Protein AF-0000000069429306 (afdb_homodimer)

Nearest PDB structures (foldseek):
  6o1q-assembly1_A  TM=3.588E-01  e=3.729E+00  Homo sapiens

InterPro domains:
  IPR038879 Golgi-associated PDZ and coiled-coil motif-containing protein [PTHR16528] (3-74)

Structure (mmCIF, N/CA/C/O backbone):
data_AF-0000000069429306-model_v1
#
loop_
_entity.id
_entity.type
_entity.pdbx_description
1 polymer 'Golgi-associated PDZ and coiled-coil motif-containing protein-like isoform X1'
#
loop_
_atom_site.group_PDB
_atom_site.id
_atom_site.type_symbol
_atom_site.label_atom_id
_atom_site.label_alt_id
_atom_site.label_comp_id
_atom_site.label_asym_id
_atom_site.label_entity_id
_atom_site.label_seq_id
_atom_site.pdbx_PDB_ins_code
_atom_site.Cartn_x
_atom_site.Cartn_y
_atom_site.Cartn_z
_atom_site.occupancy
_atom_site.B_iso_or_equiv
_atom_site.auth_seq_id
_atom_site.auth_comp_id
_atom_site.auth_asym_id
_atom_site.auth_atom_id
_atom_site.pdbx_PDB_model_num
ATOM 1 N N . MET A 1 1 ? -14.086 13.133 18.438 1 35.41 1 MET A N 1
ATOM 2 C CA . MET A 1 1 ? -14.828 12.367 17.438 1 35.41 1 MET A CA 1
ATOM 3 C C . MET A 1 1 ? -14.086 12.352 16.109 1 35.41 1 MET A C 1
ATOM 5 O O . MET A 1 1 ? -14.469 11.617 15.195 1 35.41 1 MET A O 1
ATOM 9 N N . ALA A 1 2 ? -13.359 13.422 15.719 1 41.34 2 ALA A N 1
ATOM 10 C CA . ALA A 1 2 ? -12.773 13.625 14.398 1 41.34 2 ALA A CA 1
ATOM 11 C C . ALA A 1 2 ? -11.648 12.633 14.141 1 41.34 2 ALA A C 1
ATOM 13 O O . ALA A 1 2 ? -11.477 12.164 13.016 1 41.34 2 ALA A O 1
ATOM 14 N N . ALA A 1 3 ? -10.836 12.227 15.188 1 44.38 3 ALA A N 1
ATOM 15 C CA . ALA A 1 3 ? -9.594 11.469 15.078 1 44.38 3 ALA A CA 1
ATOM 16 C C . ALA A 1 3 ? -9.867 10.008 14.75 1 44.38 3 ALA A C 1
ATOM 18 O O . ALA A 1 3 ? -9.07 9.352 14.078 1 44.38 3 ALA A O 1
ATOM 19 N N . ASN A 1 4 ? -11.039 9.547 15.156 1 47 4 ASN A N 1
ATOM 20 C CA . ASN A 1 4 ? -11.305 8.109 15.109 1 47 4 ASN A CA 1
ATOM 21 C C . ASN A 1 4 ? -11.609 7.645 13.695 1 47 4 ASN A C 1
ATOM 23 O O . ASN A 1 4 ? -11.297 6.508 13.328 1 47 4 ASN A O 1
ATOM 27 N N . VAL A 1 5 ? -12.406 8.383 13.031 1 50.78 5 VAL A N 1
ATOM 28 C CA . VAL A 1 5 ? -12.898 8.016 11.711 1 50.78 5 VAL A CA 1
ATOM 29 C C . VAL A 1 5 ? -11.727 7.855 10.75 1 50.78 5 VAL A C 1
ATOM 31 O O . VAL A 1 5 ? -11.742 6.98 9.875 1 50.78 5 VAL A O 1
ATOM 34 N N . SER A 1 6 ? -10.664 8.617 11.023 1 56 6 SER A N 1
ATOM 35 C CA . SER A 1 6 ? -9.594 8.781 10.047 1 56 6 SER A CA 1
ATOM 36 C C . SER A 1 6 ? -8.711 7.539 9.992 1 56 6 SER A C 1
ATOM 38 O O . SER A 1 6 ? -8.281 7.129 8.906 1 56 6 SER A O 1
ATOM 40 N N . PHE A 1 7 ? -8.82 6.777 11.148 1 65.81 7 PHE A N 1
ATOM 41 C CA . PHE A 1 7 ? -7.922 5.629 11.117 1 65.81 7 PHE A CA 1
ATOM 42 C C . PHE A 1 7 ? -8.656 4.383 10.633 1 65.81 7 PHE A C 1
ATOM 44 O O . PHE A 1 7 ? -8.023 3.422 10.188 1 65.81 7 PHE A O 1
ATOM 51 N N . ARG A 1 8 ? -10.016 4.547 10.508 1 78.38 8 ARG A N 1
ATOM 52 C CA . ARG A 1 8 ? -10.773 3.377 10.07 1 78.38 8 ARG A CA 1
ATOM 53 C C . ARG A 1 8 ? -10.43 3.012 8.633 1 78.38 8 ARG A C 1
ATOM 55 O O . ARG A 1 8 ? -10.312 1.832 8.297 1 78.38 8 ARG A O 1
ATOM 62 N N . TRP A 1 9 ? -10.281 4.062 7.863 1 82 9 TRP A N 1
ATOM 63 C CA . TRP A 1 9 ? -9.984 3.787 6.461 1 82 9 TRP A CA 1
ATOM 64 C C . TRP A 1 9 ? -8.641 3.084 6.32 1 82 9 TRP A C 1
ATOM 66 O O . TRP A 1 9 ? -8.469 2.236 5.441 1 82 9 TRP A O 1
ATOM 76 N N . LEU A 1 10 ? -7.676 3.336 7.145 1 83.06 10 LEU A N 1
ATOM 77 C CA . LEU A 1 10 ? -6.367 2.689 7.102 1 83.06 10 LEU A CA 1
ATOM 78 C C . LEU A 1 10 ? -6.48 1.213 7.469 1 83.06 10 LEU A C 1
ATOM 80 O O . LEU A 1 10 ? -5.828 0.366 6.855 1 83.06 10 LEU A O 1
ATOM 84 N N . GLU A 1 11 ? -7.32 0.959 8.391 1 83.06 11 GLU A N 1
ATOM 85 C CA . GLU A 1 11 ? -7.551 -0.417 8.82 1 83.06 11 GLU A CA 1
ATOM 86 C C . GLU A 1 11 ? -8.219 -1.235 7.719 1 83.06 11 GLU A C 1
ATOM 88 O O . GLU A 1 11 ? -7.895 -2.408 7.527 1 83.06 11 GLU A O 1
ATOM 93 N N . ILE A 1 12 ? -9.141 -0.615 7.043 1 87.94 12 ILE A N 1
ATOM 94 C CA . ILE A 1 12 ? -9.852 -1.292 5.961 1 87.94 12 ILE A CA 1
ATOM 95 C C . ILE A 1 12 ? -8.867 -1.663 4.852 1 87.94 12 ILE A C 1
ATOM 97 O O . ILE A 1 12 ? -8.867 -2.797 4.367 1 87.94 12 ILE A O 1
ATOM 101 N N . LEU A 1 13 ? -8.047 -0.755 4.504 1 88.12 13 LEU A N 1
ATOM 102 C CA . LEU A 1 13 ? -7.082 -1.008 3.439 1 88.12 13 LEU A CA 1
ATOM 103 C C . LEU A 1 13 ? -6.082 -2.084 3.852 1 88.12 13 LEU A C 1
ATOM 105 O O . LEU A 1 13 ? -5.711 -2.936 3.041 1 88.12 13 LEU A O 1
ATOM 109 N N . GLU A 1 14 ? -5.695 -2.023 5.094 1 86.94 14 GLU A N 1
ATOM 110 C CA . GLU A 1 14 ? -4.777 -3.037 5.609 1 86.94 14 GLU A CA 1
ATOM 111 C C . GLU A 1 14 ? -5.406 -4.426 5.555 1 86.94 14 GLU A C 1
ATOM 113 O 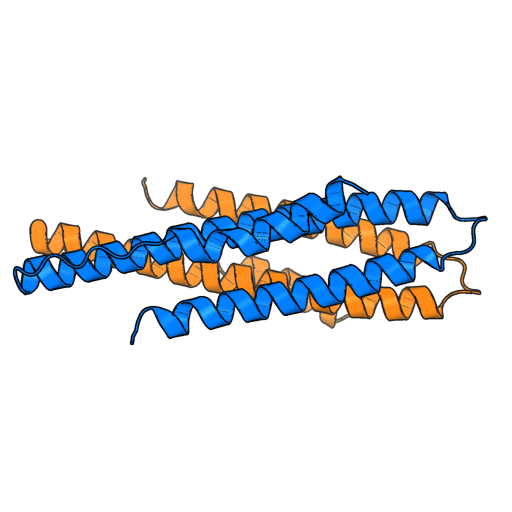O . GLU A 1 14 ? -4.766 -5.387 5.117 1 86.94 14 GLU A O 1
ATOM 118 N N . ASN A 1 15 ? -6.621 -4.516 5.965 1 90.5 15 ASN A N 1
ATOM 119 C CA . ASN A 1 15 ? -7.316 -5.797 5.977 1 90.5 15 ASN A CA 1
ATOM 120 C C . ASN A 1 15 ? -7.523 -6.336 4.566 1 90.5 15 ASN A C 1
ATOM 122 O O . ASN A 1 15 ? -7.383 -7.539 4.328 1 90.5 15 ASN A O 1
ATOM 126 N N . ASP A 1 16 ? -7.91 -5.414 3.686 1 89.81 16 ASP A N 1
ATOM 127 C CA . ASP A 1 16 ? -8.094 -5.816 2.295 1 89.81 16 ASP A CA 1
ATOM 128 C C . ASP A 1 16 ? -6.797 -6.371 1.706 1 89.81 16 ASP A C 1
ATOM 130 O O . ASP A 1 16 ? -6.809 -7.406 1.039 1 89.81 16 ASP A O 1
ATOM 134 N N . PHE A 1 17 ? -5.738 -5.75 1.967 1 92.75 17 PHE A N 1
ATOM 135 C CA . PHE A 1 17 ? -4.441 -6.191 1.464 1 92.75 17 PHE A CA 1
ATOM 136 C C . PHE A 1 17 ? -4.051 -7.535 2.068 1 92.75 17 PHE A C 1
ATOM 138 O O . PHE A 1 17 ? -3.65 -8.453 1.35 1 92.75 17 PHE A O 1
ATOM 145 N N . ASP A 1 18 ? -4.203 -7.637 3.381 1 90.5 18 ASP A N 1
ATOM 146 C CA . ASP A 1 18 ? -3.807 -8.852 4.086 1 90.5 18 ASP A CA 1
ATOM 147 C C . ASP A 1 18 ? -4.594 -10.062 3.584 1 90.5 18 ASP A C 1
ATOM 149 O O . ASP A 1 18 ? -4.035 -11.148 3.422 1 90.5 18 ASP A O 1
ATOM 153 N N . LYS A 1 19 ? -5.832 -9.867 3.365 1 92.94 19 LYS A N 1
ATOM 154 C CA . LYS A 1 19 ? -6.668 -10.961 2.881 1 92.94 19 LYS A CA 1
ATOM 155 C C . LYS A 1 19 ? -6.203 -11.445 1.511 1 92.94 19 LYS A C 1
ATOM 157 O O . LYS A 1 19 ? -6.051 -12.648 1.29 1 92.94 19 LYS A O 1
ATOM 162 N N . ALA A 1 20 ? -6.043 -10.508 0.639 1 93.69 20 ALA A N 1
ATOM 163 C CA . ALA A 1 20 ? -5.586 -10.867 -0.703 1 93.69 20 ALA A CA 1
ATOM 164 C C . ALA A 1 20 ? -4.203 -11.516 -0.661 1 93.69 20 ALA A C 1
ATOM 166 O O . ALA A 1 20 ? -3.928 -12.453 -1.412 1 93.69 20 ALA A O 1
ATOM 167 N N . PHE A 1 21 ? -3.389 -11.031 0.202 1 93.12 21 PHE A N 1
ATOM 168 C CA . PHE A 1 21 ? -2.035 -11.555 0.355 1 93.12 21 PHE A CA 1
ATOM 169 C C . PHE A 1 21 ? -2.061 -13 0.836 1 93.12 21 PHE A C 1
ATOM 171 O O . PHE A 1 21 ? -1.368 -13.859 0.281 1 93.12 21 PHE A O 1
ATOM 178 N N . VAL A 1 22 ? -2.811 -13.219 1.841 1 93.81 22 VAL A N 1
ATOM 179 C CA . VAL A 1 22 ? -2.912 -14.57 2.398 1 93.81 22 VAL A CA 1
ATOM 180 C C . VAL A 1 22 ? -3.492 -15.516 1.354 1 93.81 22 VAL A C 1
ATOM 182 O O . VAL A 1 22 ? -2.998 -16.641 1.18 1 93.81 22 VAL A O 1
ATOM 185 N N . ASP A 1 23 ? -4.52 -15.109 0.63 1 94.25 23 ASP A N 1
ATOM 186 C CA . ASP A 1 23 ? -5.129 -15.938 -0.409 1 94.25 23 ASP A CA 1
ATOM 187 C C . ASP A 1 23 ? -4.121 -16.266 -1.504 1 94.25 23 ASP A C 1
ATOM 189 O O . ASP A 1 23 ? -4.086 -17.406 -1.994 1 94.25 23 ASP A O 1
ATOM 193 N N . LEU A 1 24 ? -3.342 -15.32 -1.831 1 95.19 24 LEU A N 1
ATOM 194 C CA . LEU A 1 24 ? -2.342 -15.531 -2.871 1 95.19 24 LEU A CA 1
ATOM 195 C C . LEU A 1 24 ? -1.264 -16.5 -2.398 1 95.19 24 LEU A C 1
ATOM 197 O O . LEU A 1 24 ? -0.817 -17.359 -3.16 1 95.19 24 LEU A O 1
ATOM 201 N N . ASP A 1 25 ? -0.85 -16.312 -1.159 1 93.81 25 ASP A N 1
ATOM 202 C CA . ASP A 1 25 ? 0.149 -17.234 -0.604 1 93.81 25 ASP A CA 1
ATOM 203 C C . ASP A 1 25 ? -0.351 -18.672 -0.622 1 93.81 25 ASP A C 1
ATOM 205 O O . ASP A 1 25 ? 0.402 -19.594 -0.951 1 93.81 25 ASP A O 1
ATOM 209 N N . LEU A 1 26 ? -1.591 -18.922 -0.257 1 94.75 26 LEU A N 1
ATOM 210 C CA . LEU A 1 26 ? -2.203 -20.25 -0.287 1 94.75 26 LEU A CA 1
ATOM 211 C C . LEU A 1 26 ? -2.24 -20.797 -1.709 1 94.75 26 LEU A C 1
ATOM 213 O O . LEU A 1 26 ? -1.966 -21.984 -1.93 1 94.75 26 LEU A O 1
ATOM 217 N N . LEU A 1 27 ? -2.527 -19.875 -2.59 1 95.12 27 LEU A N 1
ATOM 218 C CA . LEU A 1 27 ? -2.596 -20.25 -3.998 1 95.12 27 LEU A CA 1
ATOM 219 C C . LEU A 1 27 ? -1.23 -20.703 -4.504 1 95.12 27 LEU A C 1
ATOM 221 O O . LEU A 1 27 ? -1.131 -21.719 -5.215 1 95.12 27 LEU A O 1
ATOM 225 N N . LEU A 1 28 ? -0.166 -20 -4.199 1 95.44 28 LEU A N 1
ATOM 226 C CA . LEU A 1 28 ? 1.185 -20.359 -4.617 1 95.44 28 LEU A CA 1
ATOM 227 C C . LEU A 1 28 ? 1.569 -21.734 -4.07 1 95.44 28 LEU A C 1
ATOM 229 O O . LEU A 1 28 ? 2.336 -22.469 -4.703 1 95.44 28 LEU A O 1
ATOM 233 N N . GLY A 1 29 ? 1.032 -22.094 -2.955 1 94.44 29 GLY A N 1
ATOM 234 C CA . GLY A 1 29 ? 1.296 -23.406 -2.359 1 94.44 29 GLY A CA 1
ATOM 235 C C . GLY A 1 29 ? 0.655 -24.547 -3.121 1 94.44 29 GLY A C 1
ATOM 236 O O . GLY A 1 29 ? 0.989 -25.719 -2.896 1 94.44 29 GLY A O 1
ATOM 237 N N . GLU A 1 30 ? -0.23 -24.203 -3.971 1 95.44 30 GLU A N 1
ATOM 238 C CA . GLU A 1 30 ? -0.96 -25.203 -4.734 1 95.44 30 GLU A CA 1
ATOM 239 C C . GLU A 1 30 ? -0.268 -25.5 -6.062 1 95.44 30 GLU A C 1
ATOM 241 O O . GLU A 1 30 ? -0.666 -26.422 -6.785 1 95.44 30 GLU A O 1
ATOM 246 N N . ILE A 1 31 ? 0.734 -24.75 -6.379 1 94.81 31 ILE A N 1
ATOM 247 C CA . ILE A 1 31 ? 1.465 -24.984 -7.621 1 94.81 31 ILE A CA 1
ATOM 248 C C . ILE A 1 31 ? 2.168 -26.328 -7.566 1 94.81 31 ILE A C 1
ATOM 250 O O . ILE A 1 31 ? 2.709 -26.719 -6.531 1 94.81 31 ILE A O 1
ATOM 254 N N . ASP A 1 32 ? 2.188 -27.031 -8.688 1 95.38 32 ASP A N 1
ATOM 255 C CA . ASP A 1 32 ? 2.793 -28.359 -8.797 1 95.38 32 ASP A CA 1
ATOM 256 C C . ASP A 1 32 ? 4.23 -28.344 -8.281 1 95.38 32 ASP A C 1
ATOM 258 O O . ASP A 1 32 ? 5.02 -27.469 -8.641 1 95.38 32 ASP A O 1
ATOM 262 N N . PRO A 1 33 ? 4.582 -29.312 -7.418 1 94.75 33 PRO A N 1
ATOM 263 C CA . PRO A 1 33 ? 5.941 -29.391 -6.883 1 94.75 33 PRO A CA 1
ATOM 264 C C . PRO A 1 33 ? 7.004 -29.422 -7.977 1 94.75 33 PRO A C 1
ATOM 266 O O . PRO A 1 33 ? 8.156 -29.047 -7.738 1 94.75 33 PRO A O 1
ATOM 269 N N . GLU A 1 34 ? 6.703 -29.891 -9.203 1 94.56 34 GLU A N 1
ATOM 270 C CA . GLU A 1 34 ? 7.645 -29.859 -10.312 1 94.56 34 GLU A CA 1
ATOM 271 C C . GLU A 1 34 ? 8.023 -28.422 -10.68 1 94.56 34 GLU A C 1
ATOM 273 O O . GLU A 1 34 ? 9.023 -28.203 -11.359 1 94.56 34 GLU A O 1
ATOM 278 N N . GLN A 1 35 ? 7.191 -27.469 -10.312 1 95.38 35 GLN A N 1
ATOM 279 C CA . GLN A 1 35 ? 7.434 -26.047 -10.531 1 95.38 35 GLN A CA 1
ATOM 280 C C . GLN A 1 35 ? 7.676 -25.328 -9.219 1 95.38 35 GLN A C 1
ATOM 282 O O . GLN A 1 35 ? 7.203 -24.203 -9.023 1 95.38 35 GLN A O 1
ATOM 287 N N . TYR A 1 36 ? 8.328 -26 -8.281 1 93.62 36 TYR A N 1
ATOM 288 C CA . TYR A 1 36 ? 8.539 -25.469 -6.941 1 93.62 36 TYR A CA 1
ATOM 289 C C . TYR A 1 36 ? 9.32 -24.156 -6.992 1 93.62 36 TYR A C 1
ATOM 291 O O . TYR A 1 36 ? 9.133 -23.281 -6.152 1 93.62 36 TYR A O 1
ATOM 299 N N . GLU A 1 37 ? 10.164 -23.969 -7.945 1 94.62 37 GLU A N 1
ATOM 300 C CA . GLU A 1 37 ? 10.938 -22.734 -8.094 1 94.62 37 GLU A CA 1
ATOM 301 C C . GLU A 1 37 ? 10.023 -21.531 -8.273 1 94.62 37 GLU A C 1
ATOM 303 O O . GLU A 1 37 ? 10.336 -20.438 -7.801 1 94.62 37 GLU A O 1
ATOM 308 N N . LEU A 1 38 ? 8.922 -21.734 -8.922 1 94.75 38 LEU A N 1
ATOM 309 C CA . LEU A 1 38 ? 7.953 -20.656 -9.117 1 94.75 38 LEU A CA 1
ATOM 310 C C . LEU A 1 38 ? 7.328 -20.234 -7.789 1 94.75 38 LEU A C 1
ATOM 312 O O . LEU A 1 38 ? 7.098 -19.047 -7.555 1 94.75 38 LEU A O 1
ATOM 316 N N . THR A 1 39 ? 7.039 -21.25 -6.902 1 94.88 39 THR A N 1
ATOM 317 C CA . THR A 1 39 ? 6.48 -20.953 -5.586 1 94.88 39 THR A CA 1
ATOM 318 C C . THR A 1 39 ? 7.457 -20.125 -4.754 1 94.88 39 THR A C 1
ATOM 320 O O . THR A 1 39 ? 7.07 -19.125 -4.148 1 94.88 39 THR A O 1
ATOM 323 N N . CYS A 1 40 ? 8.703 -20.516 -4.855 1 94.62 40 CYS A N 1
ATOM 324 C CA . CYS A 1 40 ? 9.711 -19.828 -4.07 1 94.62 40 CYS A CA 1
ATOM 325 C C . CYS A 1 40 ? 9.922 -18.406 -4.574 1 94.62 40 CYS A C 1
ATOM 327 O O . CYS A 1 40 ? 9.953 -17.453 -3.785 1 94.62 40 CYS A O 1
ATOM 329 N N . ASP A 1 41 ? 10.016 -18.25 -5.832 1 95.19 41 ASP A N 1
ATOM 330 C CA . ASP A 1 41 ? 10.188 -16.938 -6.434 1 95.19 41 ASP A CA 1
ATOM 331 C C . ASP A 1 41 ? 8.969 -16.047 -6.168 1 95.19 41 ASP A C 1
ATOM 333 O O . ASP A 1 41 ? 9.109 -14.852 -5.93 1 95.19 41 ASP A O 1
ATOM 337 N N . GLY A 1 42 ? 7.805 -16.688 -6.25 1 94.81 42 GLY A N 1
ATOM 338 C CA . GLY A 1 42 ? 6.582 -15.945 -5.969 1 94.81 42 GLY A CA 1
ATOM 339 C C . GLY A 1 42 ? 6.523 -15.406 -4.551 1 94.81 42 GLY A C 1
ATOM 340 O O . GLY A 1 42 ? 6.172 -14.242 -4.34 1 94.81 42 GLY A O 1
ATOM 341 N N . ARG A 1 43 ? 6.891 -16.156 -3.629 1 91.06 43 ARG A N 1
ATOM 342 C CA . ARG A 1 43 ? 6.883 -15.75 -2.23 1 91.06 43 ARG A CA 1
ATOM 343 C C . ARG A 1 43 ? 7.895 -14.633 -1.983 1 91.06 43 ARG A C 1
ATOM 345 O O . ARG A 1 43 ? 7.656 -13.742 -1.161 1 91.06 43 ARG A O 1
ATOM 352 N N . GLN A 1 44 ? 8.961 -14.664 -2.711 1 92.5 44 GLN A N 1
ATOM 353 C CA . GLN A 1 44 ? 9.945 -13.594 -2.607 1 92.5 44 GLN A CA 1
ATOM 354 C C . GLN A 1 44 ? 9.375 -12.273 -3.117 1 92.5 44 GLN A C 1
ATOM 356 O O . GLN A 1 44 ? 9.562 -11.227 -2.492 1 92.5 44 GLN A O 1
ATOM 361 N N . LYS A 1 45 ? 8.688 -12.297 -4.203 1 92.81 45 LYS A N 1
ATOM 362 C CA . LYS A 1 45 ? 8.047 -11.102 -4.742 1 92.81 45 LYS A CA 1
ATOM 363 C C . LYS A 1 45 ? 6.938 -10.609 -3.812 1 92.81 45 LYS A C 1
ATOM 365 O O . LYS A 1 45 ? 6.77 -9.398 -3.625 1 92.81 45 LYS A O 1
ATOM 370 N N . MET A 1 46 ? 6.273 -11.562 -3.234 1 91.81 46 MET A N 1
ATOM 371 C CA . MET A 1 46 ? 5.219 -11.203 -2.289 1 91.81 46 MET A CA 1
ATOM 372 C C . MET A 1 46 ? 5.793 -10.492 -1.07 1 91.81 46 MET A C 1
ATOM 374 O O . MET A 1 46 ? 5.184 -9.555 -0.548 1 91.81 46 MET A O 1
ATOM 378 N N . THR A 1 47 ? 6.93 -10.914 -0.615 1 91.56 47 THR A N 1
ATOM 379 C CA . THR A 1 47 ? 7.602 -10.258 0.502 1 91.56 47 THR A CA 1
ATOM 380 C C . THR A 1 47 ? 7.934 -8.805 0.158 1 91.56 47 THR A C 1
ATOM 382 O O . THR A 1 47 ? 7.781 -7.914 0.994 1 91.56 47 THR A O 1
ATOM 385 N N . ALA A 1 48 ? 8.305 -8.648 -1.079 1 90.62 48 ALA A N 1
ATOM 386 C CA . ALA A 1 48 ? 8.609 -7.293 -1.53 1 90.62 48 ALA A CA 1
ATOM 387 C C . ALA A 1 48 ? 7.352 -6.438 -1.593 1 90.62 48 ALA A C 1
ATOM 389 O O . ALA A 1 48 ? 7.367 -5.266 -1.213 1 90.62 48 ALA A O 1
ATOM 390 N N . LEU A 1 49 ? 6.254 -6.969 -2.053 1 92 49 LEU A N 1
ATOM 391 C CA . LEU A 1 49 ? 4.969 -6.273 -2.076 1 92 49 LEU A CA 1
ATOM 392 C C . LEU A 1 49 ? 4.539 -5.879 -0.667 1 92 49 LEU A C 1
ATOM 394 O O . LEU A 1 49 ? 4.176 -4.727 -0.424 1 92 49 LEU A O 1
ATOM 398 N N . SER A 1 50 ? 4.641 -6.832 0.183 1 91.31 50 SER A N 1
ATOM 399 C CA . SER A 1 50 ? 4.23 -6.609 1.566 1 91.31 50 SER A CA 1
ATOM 400 C C . SER A 1 50 ? 5.098 -5.551 2.236 1 91.31 50 SER A C 1
ATOM 402 O O . SER A 1 50 ? 4.598 -4.711 2.986 1 91.31 50 SER A O 1
ATOM 404 N N . ALA A 1 51 ? 6.332 -5.551 1.934 1 89.12 51 ALA A N 1
ATOM 405 C CA . ALA A 1 51 ? 7.254 -4.582 2.521 1 89.12 51 ALA A CA 1
ATOM 406 C C . ALA A 1 51 ? 6.934 -3.164 2.057 1 89.12 51 ALA A C 1
ATOM 408 O O . ALA A 1 51 ? 6.898 -2.232 2.865 1 89.12 51 ALA A O 1
ATOM 409 N N . ALA A 1 52 ? 6.672 -3.066 0.817 1 90.62 52 ALA A N 1
ATOM 410 C CA . ALA A 1 52 ? 6.332 -1.755 0.27 1 90.62 52 ALA A CA 1
ATOM 411 C C . ALA A 1 52 ? 5.004 -1.255 0.826 1 90.62 52 ALA A C 1
ATOM 413 O O . ALA A 1 52 ? 4.871 -0.078 1.17 1 90.62 52 ALA A O 1
ATOM 414 N N . PHE A 1 53 ? 4.047 -2.098 0.962 1 92.19 53 PHE A N 1
ATOM 415 C CA . PHE A 1 53 ? 2.748 -1.723 1.512 1 92.19 53 PHE A CA 1
ATOM 416 C C . PHE A 1 53 ? 2.875 -1.323 2.977 1 92.19 53 PHE A C 1
ATOM 418 O O . PHE A 1 53 ? 2.322 -0.306 3.398 1 92.19 53 PHE A O 1
ATOM 425 N N . ALA A 1 54 ? 3.605 -2.088 3.727 1 90 54 ALA A N 1
ATOM 426 C CA . ALA A 1 54 ? 3.795 -1.813 5.148 1 90 54 ALA A CA 1
ATOM 427 C C . ALA A 1 54 ? 4.496 -0.475 5.359 1 90 54 ALA A C 1
ATOM 429 O O . ALA A 1 54 ? 4.125 0.294 6.25 1 90 54 ALA A O 1
ATOM 430 N N . GLN A 1 55 ? 5.48 -0.271 4.559 1 86.81 55 GLN A N 1
ATOM 431 C CA . GLN A 1 55 ? 6.199 0.992 4.664 1 86.81 55 GLN A CA 1
ATOM 432 C C . GLN A 1 55 ? 5.293 2.174 4.332 1 86.81 55 GLN A C 1
ATOM 434 O O . GLN A 1 55 ? 5.32 3.195 5.02 1 86.81 55 GLN A O 1
ATOM 439 N N . LEU A 1 56 ? 4.48 2.043 3.309 1 89.44 56 LEU A N 1
ATOM 440 C CA . LEU A 1 56 ? 3.529 3.09 2.947 1 89.44 56 LEU A CA 1
ATOM 441 C C . LEU A 1 56 ? 2.5 3.295 4.055 1 89.44 56 LEU A C 1
ATOM 443 O O . LEU A 1 56 ? 2.156 4.434 4.383 1 89.44 56 LEU A O 1
ATOM 447 N N . TRP A 1 57 ? 2.039 2.186 4.57 1 87.38 57 TRP A N 1
ATOM 448 C CA . TRP A 1 57 ? 1.077 2.229 5.668 1 87.38 57 TRP A CA 1
ATOM 449 C C . TRP A 1 57 ? 1.644 2.994 6.859 1 87.38 57 TRP A C 1
ATOM 451 O O . TRP A 1 57 ? 0.989 3.891 7.395 1 87.38 57 TRP A O 1
ATOM 461 N N . HIS A 1 58 ? 2.859 2.723 7.25 1 83.75 58 HIS A N 1
ATOM 462 C CA . HIS A 1 58 ? 3.49 3.379 8.391 1 83.75 58 HIS A CA 1
ATOM 463 C C . HIS A 1 58 ? 3.707 4.863 8.117 1 83.75 58 HIS A C 1
ATOM 465 O O . HIS A 1 58 ? 3.508 5.695 9.008 1 83.75 58 HIS A O 1
ATOM 471 N N . LYS A 1 59 ? 4.125 5.137 6.949 1 83.5 59 LYS A N 1
ATOM 472 C CA . LYS A 1 59 ? 4.324 6.535 6.582 1 83.5 59 LYS A CA 1
ATOM 473 C C . LYS A 1 59 ? 3.004 7.297 6.59 1 83.5 59 LYS A C 1
ATOM 475 O O . LYS A 1 59 ? 2.93 8.414 7.102 1 83.5 59 LYS A O 1
ATOM 480 N N . ALA A 1 60 ? 1.978 6.719 6.008 1 84.94 60 ALA A N 1
ATOM 481 C CA . ALA A 1 60 ? 0.657 7.344 6 1 84.94 60 ALA A CA 1
ATOM 482 C C . ALA A 1 60 ? 0.164 7.598 7.422 1 84.94 60 ALA A C 1
ATOM 484 O O . ALA A 1 60 ? -0.369 8.672 7.719 1 84.94 60 ALA A O 1
ATOM 485 N N . GLN A 1 61 ? 0.392 6.602 8.188 1 81.06 61 GLN A N 1
ATOM 486 C CA . GLN A 1 61 ? 0 6.723 9.594 1 81.06 61 GLN A CA 1
ATOM 487 C C . GLN A 1 61 ? 0.745 7.867 10.273 1 81.06 61 GLN A C 1
ATOM 489 O O . GLN A 1 61 ? 0.146 8.656 11.008 1 81.06 61 GLN A O 1
ATOM 494 N N . THR A 1 62 ? 2.033 7.984 10.133 1 83.62 62 THR A N 1
ATOM 495 C CA . THR A 1 62 ? 2.875 9.023 10.727 1 83.62 62 THR A CA 1
ATOM 496 C C . THR A 1 62 ? 2.441 10.406 10.25 1 83.62 62 THR A C 1
ATOM 498 O O . THR A 1 62 ? 2.314 11.328 11.047 1 83.62 62 THR A O 1
ATOM 501 N N . ILE A 1 63 ? 2.166 10.508 8.953 1 82.88 63 ILE A N 1
ATOM 502 C CA . ILE A 1 63 ? 1.761 11.789 8.367 1 82.88 63 ILE A CA 1
ATOM 503 C C . ILE A 1 63 ? 0.39 12.188 8.906 1 82.88 63 ILE A C 1
ATOM 505 O O . ILE A 1 63 ? 0.155 13.359 9.211 1 82.88 63 ILE A O 1
ATOM 509 N N . PHE A 1 64 ? -0.463 11.273 9.008 1 81.31 64 PHE A N 1
ATOM 510 C CA . PHE A 1 64 ? -1.792 11.539 9.547 1 81.31 64 PHE A CA 1
ATOM 511 C C . PHE A 1 64 ? -1.703 12.039 10.984 1 81.31 64 PHE A C 1
ATOM 513 O O . PHE A 1 64 ? -2.354 13.023 11.344 1 81.31 64 PHE A O 1
ATOM 520 N N . GLN A 1 65 ? -0.922 11.375 11.766 1 80.25 65 GLN A N 1
ATOM 521 C CA . GLN A 1 65 ? -0.745 11.789 13.156 1 80.25 65 GLN A CA 1
ATOM 522 C C . GLN A 1 65 ? -0.159 13.195 13.242 1 80.25 65 GLN A C 1
ATOM 524 O O . GLN A 1 65 ? -0.544 13.984 14.109 1 80.25 65 GLN A O 1
ATOM 529 N N . TYR A 1 66 ? 0.758 13.453 12.438 1 82.31 66 TYR A N 1
ATOM 530 C CA . TYR A 1 66 ? 1.338 14.797 12.375 1 82.31 66 TYR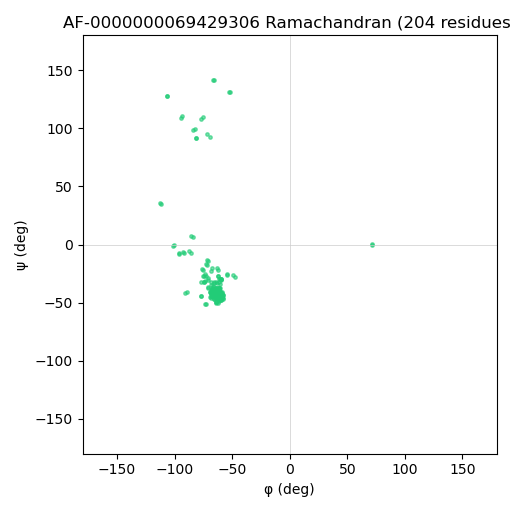 A CA 1
ATOM 531 C C . TYR A 1 66 ? 0.281 15.828 12.016 1 82.31 66 TYR A C 1
ATOM 533 O O . TYR A 1 66 ? 0.254 16.922 12.586 1 82.31 66 TYR A O 1
ATOM 541 N N . ASN A 1 67 ? -0.562 15.5 11.094 1 79 67 ASN A N 1
ATOM 542 C CA . ASN A 1 67 ? -1.66 16.391 10.703 1 79 67 ASN A CA 1
ATOM 543 C C . ASN A 1 67 ? -2.57 16.703 11.891 1 79 67 ASN A C 1
ATOM 545 O O . ASN A 1 67 ? -3 17.844 12.062 1 79 67 ASN A O 1
ATOM 549 N N . VAL A 1 68 ? -2.883 15.719 12.602 1 77.12 68 VAL A N 1
ATOM 550 C CA . VAL A 1 68 ? -3.73 15.891 13.781 1 77.12 68 VAL A CA 1
ATOM 551 C C . VAL A 1 68 ? -3.062 16.844 14.766 1 77.12 68 VAL A C 1
ATOM 553 O O . VAL A 1 68 ? -3.715 17.734 15.312 1 77.12 68 VAL A O 1
ATOM 556 N N . LYS A 1 69 ? -1.824 16.672 14.953 1 78.44 69 LYS A N 1
ATOM 557 C CA . LYS A 1 69 ? -1.072 17.562 15.836 1 78.44 69 LYS A CA 1
ATOM 558 C C . LYS A 1 69 ? -1.087 19 15.328 1 78.44 69 LYS A C 1
ATOM 560 O O . LYS A 1 69 ? -1.244 19.938 16.109 1 78.44 69 LYS A O 1
ATOM 565 N N . LEU A 1 70 ? -0.943 19.156 14.047 1 77.12 70 LEU A N 1
ATOM 566 C CA . LEU A 1 70 ? -0.963 20.484 13.453 1 77.12 70 LEU A CA 1
ATOM 567 C C . LEU A 1 70 ? -2.334 21.141 13.617 1 77.12 70 LEU A C 1
ATOM 569 O O . LEU A 1 70 ? -2.43 22.312 13.945 1 77.12 70 LEU A O 1
ATOM 573 N N . GLU A 1 71 ? -3.264 20.391 13.375 1 75.69 71 GLU A N 1
ATOM 574 C CA . GLU A 1 71 ? -4.625 20.906 13.5 1 75.69 71 GLU A CA 1
ATOM 575 C C . GLU A 1 71 ? -4.922 21.344 14.938 1 75.69 71 GLU A C 1
ATOM 577 O O . GLU A 1 71 ? -5.562 22.359 15.164 1 75.69 71 GLU A O 1
ATOM 582 N N . VAL A 1 72 ? -4.496 20.562 15.852 1 76.31 72 VAL A N 1
ATOM 583 C CA . VAL A 1 72 ? -4.684 20.906 17.25 1 76.31 72 VAL A CA 1
ATOM 584 C C . VAL A 1 72 ? -3.904 22.172 17.594 1 76.31 72 VAL A C 1
ATOM 586 O O . VAL A 1 72 ? -4.402 23.031 18.312 1 76.31 72 VAL A O 1
ATOM 589 N N . SER A 1 73 ? -2.752 22.312 17.047 1 74.44 73 SER A N 1
ATOM 590 C CA . SER A 1 73 ? -1.92 23.484 17.281 1 74.44 73 SER A CA 1
ATOM 591 C C . SER A 1 73 ? -2.555 24.75 16.719 1 74.44 73 SER A C 1
ATOM 593 O O . SER A 1 73 ? -2.453 25.828 17.297 1 74.44 73 SER A O 1
ATOM 595 N N . ILE A 1 74 ? -3.086 24.594 15.609 1 72.69 74 ILE A N 1
ATOM 596 C CA . ILE A 1 74 ? -3.742 25.734 14.977 1 72.69 74 ILE A CA 1
ATOM 597 C C . ILE A 1 74 ? -4.977 26.125 15.773 1 72.69 74 ILE A C 1
ATOM 599 O O . ILE A 1 74 ? -5.234 27.312 15.977 1 72.69 74 ILE A O 1
ATOM 603 N N . GLN A 1 75 ? -5.684 25.172 16.172 1 69.25 75 GLN A N 1
ATOM 604 C CA . GLN A 1 75 ? -6.887 25.453 16.938 1 69.25 75 GLN A CA 1
ATOM 605 C C . GLN A 1 75 ? -6.547 26.125 18.266 1 69.25 75 GLN A C 1
ATOM 607 O O . GLN A 1 75 ? -7.246 27.047 18.703 1 69.25 75 GLN A O 1
ATOM 612 N N . PHE A 1 76 ? -5.477 25.672 18.875 1 64.19 76 PHE A N 1
ATOM 613 C CA . PHE A 1 76 ? -5.062 26.234 20.156 1 64.19 76 PHE A CA 1
ATOM 614 C C . PHE A 1 76 ? -4.473 27.625 19.969 1 64.19 76 PHE A C 1
ATOM 616 O O . PHE A 1 76 ? -4.68 28.516 20.797 1 64.19 76 PHE A O 1
ATOM 623 N N . SER A 1 77 ? -3.586 27.641 19.078 1 60.84 77 SER A N 1
ATOM 624 C CA . SER A 1 77 ? -3.068 28.969 18.812 1 60.84 77 SER A CA 1
ATOM 625 C C . SER A 1 77 ? -4.199 29.969 18.609 1 60.84 77 SER A C 1
ATOM 627 O O . SER A 1 77 ? -4.098 31.141 19.016 1 60.84 77 SER A O 1
ATOM 629 N N . CYS A 1 78 ? -5.141 29.203 18.203 1 56.19 78 CYS A N 1
ATOM 630 C CA . CYS A 1 78 ? -6.289 30.078 18.016 1 56.19 78 CYS A CA 1
ATOM 631 C C . CYS A 1 78 ? -7.133 30.156 19.281 1 56.19 78 CYS A C 1
ATOM 633 O O . CYS A 1 78 ? -7.645 31.219 19.625 1 56.19 78 CYS A O 1
ATOM 635 N N . SER A 1 79 ? -7.297 28.875 19.938 1 56.47 79 SER A N 1
ATOM 636 C CA . SER A 1 79 ? -8.211 28.844 21.062 1 56.47 79 SER A CA 1
ATOM 637 C C . SER A 1 79 ? -7.449 28.859 22.391 1 56.47 79 SER A C 1
ATOM 639 O O . SER A 1 79 ? -8.023 29.141 23.438 1 56.47 79 SER A O 1
ATOM 641 N N . GLY A 1 80 ? -6.094 28.875 22.625 1 57.03 80 GLY A N 1
ATOM 642 C CA . GLY A 1 80 ? -5.301 28.797 23.844 1 57.03 80 GLY A CA 1
ATOM 643 C C . GLY A 1 80 ? -5.312 27.422 24.469 1 57.03 80 GLY A C 1
ATOM 644 O O . GLY A 1 80 ? -4.906 27.25 25.625 1 57.03 80 GLY A O 1
ATOM 645 N N . ASN A 1 81 ? -5.961 26.234 24.062 1 49.56 81 ASN A N 1
ATOM 646 C CA . ASN A 1 81 ? -6.129 24.969 24.75 1 49.56 81 ASN A CA 1
ATOM 647 C C . ASN A 1 81 ? -5.242 23.875 24.156 1 49.56 81 ASN A C 1
ATOM 649 O O . ASN A 1 81 ? -4.945 23.906 22.953 1 49.56 81 ASN A O 1
ATOM 653 N N . TYR A 1 82 ? -4.309 23.031 25 1 46.12 82 TYR A N 1
ATOM 654 C CA . TYR A 1 82 ? -3.332 22.016 24.641 1 46.12 82 TYR A CA 1
ATOM 655 C C . TYR A 1 82 ? -4 20.672 24.438 1 46.12 82 TYR A C 1
ATOM 657 O O . TYR A 1 82 ? -4.785 20.234 25.281 1 46.12 82 TYR A O 1
ATOM 665 N N . ILE A 1 83 ? -4.34 20.094 23.344 1 46.72 83 ILE A N 1
ATOM 666 C CA . ILE A 1 83 ? -4.812 18.719 23.156 1 46.72 83 ILE A CA 1
ATOM 667 C C . ILE A 1 83 ? -3.639 17.812 22.797 1 46.72 83 ILE A C 1
ATOM 669 O O . ILE A 1 83 ? -2.92 18.078 21.828 1 46.72 83 ILE A O 1
ATOM 673 N N . TYR A 1 84 ? -3.123 16.797 23.781 1 41.16 84 TYR A N 1
ATOM 674 C CA . TYR A 1 84 ? -2.09 15.781 23.594 1 41.16 84 TYR A CA 1
ATOM 675 C C . TYR A 1 84 ? -2.654 14.547 22.891 1 41.16 84 TYR A C 1
ATOM 677 O O . TYR A 1 84 ? -3.604 13.93 23.391 1 41.16 84 TYR A O 1
ATOM 685 N N . PHE A 1 85 ? -2.662 14.336 21.625 1 44.09 85 PHE A N 1
ATOM 686 C CA . PHE A 1 85 ? -3.076 13.156 20.891 1 44.09 85 PHE A CA 1
ATOM 687 C C . PHE A 1 85 ? -2.018 12.062 20.969 1 44.09 85 PHE A C 1
ATOM 689 O O . PHE A 1 85 ? -0.839 12.312 20.703 1 44.09 85 PHE A O 1
ATOM 696 N N . ASN A 1 86 ? -2.215 10.875 21.766 1 39.31 86 ASN A N 1
ATOM 697 C CA . ASN A 1 86 ? -1.396 9.672 21.844 1 39.31 86 ASN A CA 1
ATOM 698 C C . ASN A 1 86 ? -1.471 8.852 20.562 1 39.31 86 ASN A C 1
ATOM 700 O O . ASN A 1 86 ? -2.514 8.273 20.234 1 39.31 86 ASN A O 1
ATOM 704 N N . TRP A 1 87 ? -0.789 8.852 19.578 1 42.81 87 TRP A N 1
ATOM 705 C CA . TRP A 1 87 ? -0.561 8.289 18.25 1 42.81 87 TRP A CA 1
ATOM 706 C C . TRP A 1 87 ? -0.152 6.824 18.344 1 42.81 87 TRP A C 1
ATOM 708 O O . TRP A 1 87 ? -0.455 6.031 17.453 1 42.81 87 TRP A O 1
ATOM 718 N N . TRP A 1 88 ? 0.333 6.207 19.375 1 44.19 88 TRP A N 1
ATOM 719 C CA . TRP A 1 88 ? 1.028 4.922 19.438 1 44.19 88 TRP A CA 1
ATOM 720 C C . TRP A 1 88 ? 0.055 3.768 19.219 1 44.19 88 TRP A C 1
ATOM 722 O O . TRP A 1 88 ? 0.441 2.707 18.719 1 44.19 88 TRP A O 1
ATOM 732 N N . ASP A 1 89 ? -1.063 3.691 19.422 1 44.38 89 ASP A N 1
ATOM 733 C CA . ASP A 1 89 ? -1.799 2.434 19.484 1 44.38 89 ASP A CA 1
ATOM 734 C C . ASP A 1 89 ? -2.02 1.843 18.094 1 44.38 89 ASP A C 1
ATOM 736 O O . ASP A 1 89 ? -2.205 0.633 17.953 1 44.38 89 ASP A O 1
ATOM 740 N N . LYS A 1 90 ? -2.162 2.596 17.141 1 43.75 90 LYS A N 1
ATOM 741 C CA . LYS A 1 90 ? -2.621 1.978 15.898 1 43.75 90 LYS A CA 1
ATOM 742 C C . LYS A 1 90 ? -1.45 1.428 15.086 1 43.75 90 LYS A C 1
ATOM 744 O O . LYS A 1 90 ? -1.646 0.815 14.039 1 43.75 90 LYS A O 1
ATOM 749 N N . PHE A 1 91 ? -0.227 1.624 15.391 1 45.94 91 PHE A N 1
ATOM 750 C CA . PHE A 1 91 ? 0.929 1.163 14.633 1 45.94 91 PHE A CA 1
ATOM 751 C C . PHE A 1 91 ? 1.102 -0.345 14.766 1 45.94 91 PHE A C 1
ATOM 753 O O . PHE A 1 91 ? 1.598 -1.005 13.852 1 45.94 91 PHE A O 1
ATOM 760 N N . SER A 1 92 ? 0.547 -1.002 15.695 1 43.75 92 SER A N 1
ATOM 761 C CA . SER A 1 92 ? 0.927 -2.375 16.016 1 43.75 92 SER A CA 1
ATOM 762 C C . SER A 1 92 ? 0.418 -3.348 14.953 1 43.75 92 SER A C 1
ATOM 764 O O . SER A 1 92 ? 1.043 -4.379 14.695 1 43.75 92 SER A O 1
ATOM 766 N N . LEU A 1 93 ? -0.595 -3.072 14.414 1 43.94 93 LEU A N 1
ATOM 767 C CA . LEU A 1 93 ? -1.102 -4.164 13.594 1 43.94 93 LEU A CA 1
ATOM 768 C C . LEU A 1 93 ? -0.234 -4.359 12.352 1 43.94 93 LEU A C 1
ATOM 770 O O . LEU A 1 93 ? -0.01 -5.488 11.914 1 43.94 93 LEU A O 1
ATOM 774 N N . PHE A 1 94 ? 0.197 -3.352 11.867 1 49.5 94 PHE A N 1
ATOM 775 C CA . PHE A 1 94 ? 0.963 -3.486 10.633 1 49.5 94 PHE A CA 1
ATOM 776 C C . PHE A 1 94 ? 2.229 -4.305 10.867 1 49.5 94 PHE A C 1
ATOM 778 O O . PHE A 1 94 ? 2.588 -5.148 10.047 1 49.5 94 PHE A O 1
ATOM 785 N N . PHE A 1 95 ? 2.879 -4.16 11.977 1 50 95 PHE A N 1
ATOM 786 C CA . PHE A 1 95 ? 4.102 -4.91 12.234 1 50 95 PHE A CA 1
ATOM 787 C C . PHE A 1 95 ? 3.828 -6.406 12.25 1 50 95 PHE A C 1
ATOM 789 O O . PHE A 1 95 ? 4.668 -7.203 11.82 1 50 95 PHE A O 1
ATOM 796 N N . PHE A 1 96 ? 2.691 -6.637 12.578 1 47.22 96 PHE A N 1
ATOM 797 C CA . PHE A 1 96 ? 2.432 -8.07 12.648 1 47.22 96 PHE A CA 1
ATOM 798 C C . PHE A 1 96 ? 2.463 -8.695 11.258 1 47.22 96 PHE A C 1
ATOM 800 O O . PHE A 1 96 ? 3 -9.789 11.078 1 47.22 96 PHE A O 1
ATOM 807 N N . ILE A 1 97 ? 1.992 -8.078 10.406 1 46.31 97 ILE A N 1
ATOM 808 C CA . ILE A 1 97 ? 1.891 -8.672 9.078 1 46.31 97 ILE A CA 1
ATOM 809 C C . ILE A 1 97 ? 3.287 -8.867 8.492 1 46.31 97 ILE A C 1
ATOM 811 O O . ILE A 1 97 ? 3.598 -9.938 7.953 1 46.31 97 ILE A O 1
ATOM 815 N N . ILE A 1 98 ? 4.156 -7.859 8.617 1 45.91 98 ILE A N 1
ATOM 816 C CA . ILE A 1 98 ? 5.492 -8.023 8.055 1 45.91 98 ILE A CA 1
ATOM 817 C C . ILE A 1 98 ? 6.23 -9.141 8.789 1 45.91 98 ILE A C 1
ATOM 819 O O . ILE A 1 98 ? 6.914 -9.953 8.164 1 45.91 98 ILE A O 1
ATOM 823 N N . TYR A 1 99 ? 6.113 -9.086 10.055 1 45.41 99 TYR A N 1
ATOM 824 C CA . TYR A 1 99 ? 6.824 -10.102 10.82 1 45.41 99 TYR A CA 1
ATOM 825 C C . TYR A 1 99 ? 6.375 -11.5 10.414 1 45.41 99 TYR A C 1
ATOM 827 O O . TYR A 1 99 ? 7.188 -12.43 10.352 1 45.41 99 TYR A O 1
ATOM 835 N N . SER A 1 100 ? 5.18 -11.609 10.25 1 43.38 100 SER A N 1
ATOM 836 C CA . SER A 1 100 ? 4.715 -12.961 9.922 1 43.38 100 SER A CA 1
ATOM 837 C C . SER A 1 100 ? 5.246 -13.406 8.57 1 43.38 100 SER A C 1
ATOM 839 O O . SER A 1 100 ? 5.512 -14.594 8.359 1 43.38 100 SER A O 1
ATOM 841 N N . ILE A 1 101 ? 5.297 -12.664 7.688 1 42.34 101 ILE A N 1
ATOM 842 C CA . ILE A 1 101 ? 5.754 -13.062 6.363 1 42.34 101 ILE A CA 1
ATOM 843 C C . ILE A 1 101 ? 7.242 -13.398 6.41 1 42.34 101 ILE A C 1
ATOM 845 O O . ILE A 1 101 ? 7.699 -14.32 5.734 1 42.34 101 ILE A O 1
ATOM 849 N N . THR A 1 102 ? 7.941 -12.531 7.082 1 39.34 102 THR A N 1
ATOM 850 C CA . THR A 1 102 ? 9.383 -12.773 7.066 1 39.34 102 THR A CA 1
ATOM 851 C C . THR A 1 102 ? 9.727 -14 7.91 1 39.34 102 THR A C 1
ATOM 853 O O . THR A 1 102 ? 10.828 -14.547 7.793 1 39.34 102 THR A O 1
ATOM 856 N N . ASN A 1 103 ? 9.086 -14.242 8.789 1 39.28 103 ASN A N 1
ATOM 857 C CA . ASN A 1 103 ? 9.453 -15.398 9.602 1 39.28 103 ASN A CA 1
ATOM 858 C C . ASN A 1 103 ? 8.906 -16.703 9.016 1 39.28 103 ASN A C 1
ATOM 860 O O . ASN A 1 103 ? 9 -17.75 9.641 1 39.28 103 ASN A O 1
ATOM 864 N N . PHE A 1 104 ? 8.328 -16.688 7.871 1 35.91 104 PHE A N 1
ATOM 865 C CA . PHE A 1 104 ? 8.109 -18.016 7.309 1 35.91 104 PHE A CA 1
ATOM 866 C C . PHE A 1 104 ? 9.141 -18.312 6.227 1 35.91 104 PHE A C 1
ATOM 868 O O . PHE A 1 104 ? 9.453 -17.453 5.402 1 35.91 104 PHE A O 1
ATOM 875 N N . MET B 1 1 ? 11.859 24.297 -1.018 1 36.47 1 MET B N 1
ATOM 876 C CA . MET B 1 1 ? 12.734 23.125 -0.961 1 36.47 1 MET B CA 1
ATOM 877 C C . MET B 1 1 ? 12.094 22 -0.154 1 36.47 1 MET B C 1
ATOM 879 O O . MET B 1 1 ? 12.648 20.906 -0.069 1 36.47 1 MET B O 1
ATOM 883 N N . ALA B 1 2 ? 11.281 22.281 0.875 1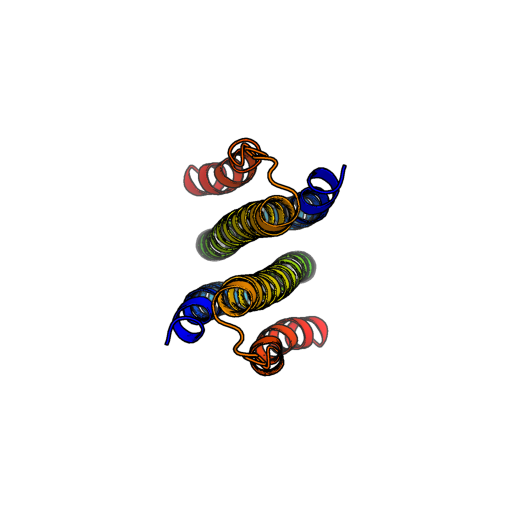 42.31 2 ALA B N 1
ATOM 884 C CA . ALA B 1 2 ? 10.766 21.312 1.851 1 42.31 2 ALA B CA 1
ATOM 885 C C . ALA B 1 2 ? 9.781 20.344 1.201 1 42.31 2 ALA B C 1
ATOM 887 O O . ALA B 1 2 ? 9.727 19.172 1.567 1 42.31 2 ALA B O 1
ATOM 888 N N . ALA B 1 3 ? 8.969 20.75 0.155 1 44.91 3 ALA B N 1
ATOM 889 C CA . ALA B 1 3 ? 7.844 20.031 -0.423 1 44.91 3 ALA B CA 1
ATOM 890 C C . ALA B 1 3 ? 8.328 18.875 -1.309 1 44.91 3 ALA B C 1
ATOM 892 O O . ALA B 1 3 ? 7.664 17.844 -1.417 1 44.91 3 ALA B O 1
ATOM 893 N N . ASN B 1 4 ? 9.523 19.031 -1.844 1 47.44 4 ASN B N 1
ATOM 894 C CA . ASN B 1 4 ? 9.969 18.109 -2.889 1 47.44 4 ASN B CA 1
ATOM 895 C C . ASN B 1 4 ? 10.406 16.766 -2.311 1 47.44 4 ASN B C 1
ATOM 897 O O . ASN B 1 4 ? 10.266 15.734 -2.957 1 47.44 4 ASN B O 1
ATOM 901 N N . VAL B 1 5 ? 11.125 16.844 -1.28 1 50.81 5 VAL B N 1
ATOM 902 C CA . VAL B 1 5 ? 11.742 15.664 -0.685 1 50.81 5 VAL B CA 1
ATOM 903 C C . VAL B 1 5 ? 10.656 14.688 -0.242 1 50.81 5 VAL B C 1
ATOM 905 O O . VAL B 1 5 ? 10.828 13.469 -0.353 1 50.81 5 VAL B O 1
ATOM 908 N N . SER B 1 6 ? 9.508 15.242 0.107 1 56.16 6 SER B N 1
ATOM 909 C CA . SER B 1 6 ? 8.484 14.477 0.811 1 56.16 6 SER B CA 1
ATOM 910 C C . SER B 1 6 ? 7.762 13.523 -0.135 1 56.16 6 SER B C 1
ATOM 912 O O . SER B 1 6 ? 7.465 12.383 0.229 1 56.16 6 SER B O 1
ATOM 914 N N . PHE B 1 7 ? 7.883 13.93 -1.466 1 66.25 7 PHE B N 1
ATOM 915 C CA . PHE B 1 7 ? 7.137 13.047 -2.361 1 66.25 7 PHE B CA 1
ATOM 916 C C . PHE B 1 7 ? 8.047 11.984 -2.961 1 66.25 7 PHE B C 1
ATOM 918 O O . PHE B 1 7 ? 7.57 10.969 -3.473 1 66.25 7 PHE B O 1
ATOM 925 N N . ARG B 1 8 ? 9.391 12.164 -2.664 1 78.88 8 ARG B N 1
ATOM 926 C CA . ARG B 1 8 ? 10.312 11.18 -3.223 1 78.88 8 ARG B CA 1
ATOM 927 C C . ARG B 1 8 ? 10.094 9.805 -2.592 1 78.88 8 ARG B C 1
ATOM 929 O O . ARG B 1 8 ? 10.141 8.789 -3.281 1 78.88 8 ARG B O 1
ATOM 936 N N . TRP B 1 9 ? 9.867 9.875 -1.302 1 82.31 9 TRP B N 1
ATOM 937 C CA . TRP B 1 9 ? 9.672 8.594 -0.626 1 82.31 9 TRP B CA 1
ATOM 938 C C . TRP B 1 9 ? 8.43 7.883 -1.151 1 82.31 9 TRP B C 1
ATOM 940 O O . TRP B 1 9 ? 8.406 6.652 -1.249 1 82.31 9 TRP B O 1
ATOM 950 N N . LEU B 1 10 ? 7.398 8.555 -1.534 1 83.38 10 LEU B N 1
ATOM 951 C CA . LEU B 1 10 ? 6.184 7.965 -2.078 1 83.38 10 LEU B CA 1
ATOM 952 C C . LEU B 1 10 ? 6.449 7.328 -3.438 1 83.38 10 LEU B C 1
ATOM 954 O O . LEU B 1 10 ? 5.934 6.246 -3.732 1 83.38 10 LEU B O 1
ATOM 958 N N . GLU B 1 11 ? 7.254 7.965 -4.184 1 83.31 11 GLU B N 1
ATOM 959 C CA . GLU B 1 11 ? 7.621 7.453 -5.5 1 83.31 11 GLU B CA 1
ATOM 960 C C . GLU B 1 11 ? 8.445 6.176 -5.387 1 83.31 11 GLU B C 1
ATOM 962 O O . GLU B 1 11 ? 8.273 5.25 -6.184 1 83.31 11 GLU B O 1
ATOM 967 N N . ILE B 1 12 ? 9.32 6.16 -4.43 1 88.31 12 ILE B N 1
ATOM 968 C CA . ILE B 1 12 ? 10.164 4.988 -4.219 1 88.31 12 ILE B CA 1
ATOM 969 C C . ILE B 1 12 ? 9.289 3.787 -3.852 1 88.31 12 ILE B C 1
ATOM 971 O O . ILE B 1 12 ? 9.461 2.699 -4.41 1 88.31 12 ILE B O 1
ATOM 975 N N . LEU B 1 13 ? 8.391 3.99 -2.977 1 88.38 13 LEU B N 1
ATOM 976 C CA . LEU B 1 13 ? 7.527 2.898 -2.543 1 88.38 13 LEU B CA 1
ATOM 977 C C . LEU B 1 13 ? 6.641 2.418 -3.689 1 88.38 13 LEU B C 1
ATOM 979 O O . LEU B 1 13 ? 6.418 1.216 -3.844 1 88.38 13 LEU B O 1
ATOM 983 N N . GLU B 1 14 ? 6.188 3.359 -4.453 1 87 14 GLU B N 1
ATOM 984 C CA . GLU B 1 14 ? 5.371 3.006 -5.613 1 87 14 GLU B CA 1
ATOM 985 C C . GLU B 1 14 ? 6.164 2.168 -6.609 1 87 14 GLU B C 1
ATOM 987 O O . GLU B 1 14 ? 5.672 1.15 -7.102 1 87 14 GLU B O 1
ATOM 992 N N . ASN B 1 15 ? 7.344 2.566 -6.883 1 90.62 15 ASN B N 1
ATOM 993 C CA . ASN B 1 15 ? 8.188 1.853 -7.84 1 90.62 15 ASN B CA 1
ATOM 994 C C . ASN B 1 15 ? 8.539 0.454 -7.34 1 90.62 15 ASN B C 1
ATOM 996 O O . ASN B 1 15 ? 8.555 -0.501 -8.117 1 90.62 15 ASN B O 1
ATOM 1000 N N . ASP B 1 16 ? 8.867 0.407 -6.047 1 90.12 16 ASP B N 1
ATOM 1001 C CA . ASP B 1 16 ? 9.18 -0.891 -5.457 1 90.12 16 ASP B CA 1
ATOM 1002 C C . ASP B 1 16 ? 7.992 -1.847 -5.574 1 90.12 16 ASP B C 1
ATOM 1004 O O . ASP B 1 16 ? 8.164 -3.012 -5.945 1 90.12 16 ASP B O 1
ATOM 1008 N N . PHE B 1 17 ? 6.848 -1.379 -5.324 1 92.69 17 PHE B N 1
ATOM 1009 C CA . PHE B 1 17 ? 5.645 -2.197 -5.41 1 92.69 17 PHE B CA 1
ATOM 1010 C C . PHE B 1 17 ? 5.387 -2.627 -6.852 1 92.69 17 PHE B C 1
ATOM 1012 O O . PHE B 1 17 ? 5.137 -3.805 -7.117 1 92.69 17 PHE B O 1
ATOM 1019 N N . ASP B 1 18 ? 5.477 -1.666 -7.766 1 90.62 18 ASP B N 1
ATOM 1020 C CA . ASP B 1 18 ? 5.191 -1.938 -9.172 1 90.62 18 ASP B CA 1
ATOM 1021 C C . ASP B 1 18 ? 6.141 -2.99 -9.734 1 90.62 18 ASP B C 1
ATOM 1023 O O . ASP B 1 18 ? 5.727 -3.869 -10.492 1 90.62 18 ASP B O 1
ATOM 1027 N N . LYS B 1 19 ? 7.352 -2.883 -9.359 1 92.94 19 LYS B N 1
ATOM 1028 C CA . LYS B 1 19 ? 8.344 -3.844 -9.852 1 92.94 19 LYS B CA 1
ATOM 1029 C C . LYS B 1 19 ? 8.016 -5.254 -9.367 1 92.94 19 LYS B C 1
ATOM 1031 O O . LYS B 1 19 ? 8.023 -6.203 -10.164 1 92.94 19 LYS B O 1
ATOM 1036 N N . ALA B 1 20 ? 7.793 -5.363 -8.109 1 93.81 20 ALA B N 1
ATOM 1037 C CA . ALA B 1 20 ? 7.461 -6.672 -7.551 1 93.81 20 ALA B CA 1
ATOM 1038 C C . ALA B 1 20 ? 6.168 -7.211 -8.156 1 93.81 20 ALA B C 1
ATOM 1040 O O . ALA B 1 20 ? 6.047 -8.414 -8.406 1 93.81 20 ALA B O 1
ATOM 1041 N N . PHE B 1 21 ? 5.25 -6.348 -8.383 1 93.06 21 PHE B N 1
ATOM 1042 C CA . PHE B 1 21 ? 3.961 -6.719 -8.953 1 93.06 21 PHE B CA 1
ATOM 1043 C C . PHE B 1 21 ? 4.133 -7.258 -10.367 1 93.06 21 PHE B C 1
ATOM 1045 O O . PHE B 1 21 ? 3.58 -8.305 -10.711 1 93.06 21 PHE B O 1
ATOM 1052 N N . VAL B 1 22 ? 4.848 -6.539 -11.141 1 93.81 22 VAL B N 1
ATOM 1053 C CA . VAL B 1 22 ? 5.078 -6.945 -12.523 1 93.81 22 VAL B CA 1
ATOM 1054 C C . VAL B 1 22 ? 5.828 -8.273 -12.555 1 93.81 22 VAL B C 1
ATOM 1056 O O . VAL B 1 22 ? 5.484 -9.172 -13.328 1 93.81 22 VAL B O 1
ATOM 1059 N N . ASP B 1 23 ? 6.844 -8.445 -11.719 1 94.25 23 ASP B N 1
ATOM 1060 C CA . ASP B 1 23 ? 7.609 -9.688 -11.656 1 94.25 23 ASP B CA 1
ATOM 1061 C C . ASP B 1 23 ? 6.711 -10.867 -11.273 1 94.25 23 ASP B C 1
ATOM 1063 O O . ASP B 1 23 ? 6.84 -11.961 -11.828 1 94.25 23 ASP B O 1
ATOM 1067 N N . LEU B 1 24 ? 5.836 -10.609 -10.375 1 95.12 24 LEU B N 1
ATOM 1068 C CA . LEU B 1 24 ? 4.93 -11.664 -9.93 1 95.12 24 LEU B CA 1
ATOM 1069 C C . LEU B 1 24 ? 3.951 -12.039 -11.039 1 95.12 24 LEU B C 1
ATOM 1071 O O . LEU B 1 24 ? 3.656 -13.219 -11.234 1 95.12 24 LEU B O 1
ATOM 1075 N N . ASP B 1 25 ? 3.453 -11.039 -11.719 1 93.69 25 ASP B N 1
ATOM 1076 C CA . ASP B 1 25 ? 2.545 -11.305 -12.828 1 93.69 25 ASP B CA 1
ATOM 1077 C C . ASP B 1 25 ? 3.217 -12.164 -13.891 1 93.69 25 ASP B C 1
ATOM 1079 O O . ASP B 1 25 ? 2.602 -13.094 -14.43 1 93.69 25 ASP B O 1
ATOM 1083 N N . LEU B 1 26 ? 4.453 -11.891 -14.25 1 94.75 26 LEU B N 1
ATOM 1084 C CA . LEU B 1 26 ? 5.223 -12.672 -15.211 1 94.75 26 LEU B CA 1
ATOM 1085 C C . LEU B 1 26 ? 5.41 -14.102 -14.719 1 94.75 26 LEU B C 1
ATOM 1087 O O . LEU B 1 26 ? 5.297 -15.047 -15.5 1 94.75 26 LEU B O 1
ATOM 1091 N N . LEU B 1 27 ? 5.625 -14.156 -13.43 1 95.12 27 LEU B N 1
ATOM 1092 C CA . LEU B 1 27 ? 5.82 -15.469 -12.82 1 95.12 27 LEU B CA 1
ATOM 1093 C C . LEU B 1 27 ? 4.551 -16.312 -12.922 1 95.12 27 LEU B C 1
ATOM 1095 O O . LEU B 1 27 ? 4.617 -17.5 -13.25 1 95.12 27 LEU B O 1
ATOM 1099 N N . LEU B 1 28 ? 3.387 -15.758 -12.648 1 95.38 28 LEU B N 1
ATOM 1100 C CA . LEU B 1 28 ? 2.117 -16.469 -12.742 1 95.38 28 LEU B CA 1
ATOM 1101 C C . LEU B 1 28 ? 1.874 -16.969 -14.164 1 95.38 28 LEU B C 1
ATOM 1103 O O . LEU B 1 28 ? 1.237 -18 -14.359 1 95.38 28 LEU B O 1
ATOM 1107 N N . GLY B 1 29 ? 2.395 -16.281 -15.125 1 94.56 29 GLY B N 1
ATOM 1108 C CA . GLY B 1 29 ? 2.26 -16.688 -16.516 1 94.56 29 GLY B CA 1
ATOM 1109 C C . GLY B 1 29 ? 3.076 -17.906 -16.875 1 94.56 29 GLY B C 1
ATOM 1110 O O . GLY B 1 29 ? 2.875 -18.516 -17.922 1 94.56 29 GLY B O 1
ATOM 1111 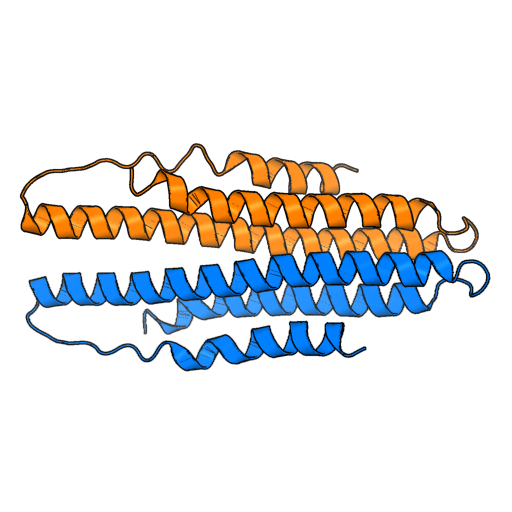N N . GLU B 1 30 ? 3.955 -18.234 -16 1 95.5 30 GLU B N 1
ATOM 1112 C CA . GLU B 1 30 ? 4.844 -19.375 -16.25 1 95.5 30 GLU B CA 1
ATOM 1113 C C . GLU B 1 30 ? 4.266 -20.656 -15.664 1 95.5 30 GLU B C 1
ATOM 1115 O O . GLU B 1 30 ? 4.809 -21.734 -15.883 1 95.5 30 GLU B O 1
ATOM 1120 N N . ILE B 1 31 ? 3.189 -20.547 -14.953 1 94.81 31 ILE B N 1
ATOM 1121 C CA . ILE B 1 31 ? 2.562 -21.734 -14.367 1 94.81 31 ILE B CA 1
ATOM 1122 C C . ILE B 1 31 ? 2.023 -22.625 -15.477 1 94.81 31 ILE B C 1
ATOM 1124 O O . ILE B 1 31 ? 1.476 -22.141 -16.469 1 94.81 31 ILE B O 1
ATOM 1128 N N . ASP B 1 32 ? 2.15 -23.938 -15.297 1 95.38 32 ASP B N 1
ATOM 1129 C CA . ASP B 1 32 ? 1.712 -24.922 -16.266 1 95.38 32 ASP B CA 1
ATOM 1130 C C . ASP B 1 32 ? 0.257 -24.688 -16.672 1 95.38 32 ASP B C 1
ATOM 1132 O O . ASP B 1 32 ? -0.609 -24.516 -15.812 1 95.38 32 ASP B O 1
ATOM 1136 N N . PRO B 1 33 ? -0.02 -24.672 -17.984 1 94.69 33 PRO B N 1
ATOM 1137 C CA . PRO B 1 33 ? -1.392 -24.469 -18.453 1 94.69 33 PRO B CA 1
ATOM 1138 C C . PRO B 1 33 ? -2.379 -25.453 -17.844 1 94.69 33 PRO B C 1
ATOM 1140 O O . PRO B 1 33 ? -3.578 -25.188 -17.781 1 94.69 33 PRO B O 1
ATOM 1143 N N . GLU B 1 34 ? -1.941 -26.656 -17.406 1 94.62 34 GLU B N 1
ATOM 1144 C CA . GLU B 1 34 ? -2.818 -27.609 -16.734 1 94.62 34 GLU B CA 1
ATOM 1145 C C . GLU B 1 34 ? -3.342 -27.047 -15.414 1 94.62 34 GLU B C 1
ATOM 1147 O O . GLU B 1 34 ? -4.332 -27.531 -14.867 1 94.62 34 GLU B O 1
ATOM 1152 N N . GLN B 1 35 ? -2.65 -26.047 -14.875 1 95.31 35 GLN B N 1
ATOM 1153 C CA . GLN B 1 35 ? -3.049 -25.359 -13.656 1 95.31 35 GLN B CA 1
ATOM 1154 C C . GLN B 1 35 ? -3.453 -23.906 -13.953 1 95.31 35 GLN B C 1
ATOM 1156 O O . GLN B 1 35 ? -3.123 -23 -13.195 1 95.31 35 GLN B O 1
ATOM 1161 N N . TYR B 1 36 ? -4.086 -23.703 -15.109 1 93.62 36 TYR B N 1
ATOM 1162 C CA . TYR B 1 36 ? -4.434 -22.359 -15.562 1 93.62 36 TYR B CA 1
ATOM 1163 C C . TYR B 1 36 ? -5.363 -21.672 -14.57 1 93.62 36 TYR B C 1
ATOM 1165 O O . TYR B 1 36 ? -5.328 -20.453 -14.422 1 93.62 36 TYR B O 1
ATOM 1173 N N . GLU B 1 37 ? -6.164 -22.391 -13.859 1 94.62 37 GLU B N 1
ATOM 1174 C CA . GLU B 1 37 ? -7.07 -21.812 -12.859 1 94.62 37 GLU B CA 1
ATOM 1175 C C . GLU B 1 37 ? -6.297 -21.094 -11.766 1 94.62 37 GLU B C 1
ATOM 1177 O O . GLU B 1 37 ? -6.754 -20.062 -11.258 1 94.62 37 GLU B O 1
ATOM 1182 N N . LEU B 1 38 ? -5.133 -21.578 -11.453 1 94.75 38 LEU B N 1
ATOM 1183 C CA . LEU B 1 38 ? -4.293 -20.938 -10.453 1 94.75 38 LEU B CA 1
ATOM 1184 C C . LEU B 1 38 ? -3.797 -19.578 -10.945 1 94.75 38 LEU B C 1
ATOM 1186 O O . LEU B 1 38 ? -3.725 -18.625 -10.172 1 94.75 38 LEU B O 1
ATOM 1190 N N . THR B 1 39 ? -3.451 -19.484 -12.266 1 94.88 39 THR B N 1
ATOM 1191 C CA . THR B 1 39 ? -3.006 -18.234 -12.852 1 94.88 39 THR B CA 1
ATOM 1192 C C . THR B 1 39 ? -4.121 -17.188 -12.812 1 94.88 39 THR B C 1
ATOM 1194 O O . THR B 1 39 ? -3.893 -16.047 -12.406 1 94.88 39 THR B O 1
ATOM 1197 N N . CYS B 1 40 ? -5.305 -17.656 -13.117 1 94.62 40 CYS B N 1
ATOM 1198 C CA . CYS B 1 40 ? -6.438 -16.75 -13.148 1 94.62 40 CYS B CA 1
ATOM 1199 C C . CYS B 1 40 ? -6.785 -16.266 -11.742 1 94.62 40 CYS B C 1
ATOM 1201 O O . CYS B 1 40 ? -6.977 -15.062 -11.531 1 94.62 40 CYS B O 1
ATOM 1203 N N . ASP B 1 41 ? -6.828 -17.156 -10.828 1 95.12 41 ASP B N 1
ATOM 1204 C CA . ASP B 1 41 ? -7.121 -16.797 -9.445 1 95.12 41 ASP B CA 1
ATOM 1205 C C . ASP B 1 41 ? -6.035 -15.891 -8.867 1 95.12 41 ASP B C 1
ATOM 1207 O O . ASP B 1 41 ? -6.328 -14.969 -8.109 1 95.12 41 ASP B O 1
ATOM 1211 N N . GLY B 1 42 ? -4.789 -16.219 -9.234 1 94.81 42 GLY B N 1
ATOM 1212 C CA . GLY B 1 42 ? -3.684 -15.391 -8.781 1 94.81 42 GLY B CA 1
ATOM 1213 C C . GLY B 1 42 ? -3.77 -13.953 -9.273 1 94.81 42 GLY B C 1
ATOM 1214 O O . GLY B 1 42 ? -3.568 -13.016 -8.5 1 94.81 42 GLY B O 1
ATOM 1215 N N . ARG B 1 43 ? -4.098 -13.766 -10.453 1 91.06 43 ARG B N 1
ATOM 1216 C CA . ARG B 1 43 ? -4.219 -12.43 -11.031 1 91.06 43 ARG B CA 1
ATOM 1217 C C . ARG B 1 43 ? -5.367 -11.656 -10.391 1 91.06 43 ARG B C 1
ATOM 1219 O O . ARG B 1 43 ? -5.285 -10.438 -10.219 1 91.06 43 ARG B O 1
ATOM 1226 N N . GLN B 1 44 ? -6.395 -12.359 -10.016 1 92.38 44 GLN B N 1
ATOM 1227 C CA . GLN B 1 44 ? -7.5 -11.719 -9.32 1 92.38 44 GLN B CA 1
ATOM 1228 C C . GLN B 1 44 ? -7.066 -11.211 -7.945 1 92.38 44 GLN B C 1
ATOM 1230 O O . GLN B 1 44 ? -7.414 -10.102 -7.551 1 92.38 44 GLN B O 1
ATOM 1235 N N . LYS B 1 45 ? -6.312 -11.984 -7.234 1 92.81 45 LYS B N 1
ATOM 1236 C CA . LYS B 1 45 ? -5.789 -11.562 -5.938 1 92.81 45 LYS B CA 1
ATOM 1237 C C . LYS B 1 45 ? -4.801 -10.414 -6.09 1 92.81 45 LYS B C 1
ATOM 1239 O O . LYS B 1 45 ? -4.785 -9.492 -5.273 1 92.81 45 LYS B O 1
ATOM 1244 N N . MET B 1 46 ? -4.066 -10.484 -7.156 1 91.75 46 MET B N 1
ATOM 1245 C CA . MET B 1 46 ? -3.117 -9.414 -7.43 1 91.75 46 MET B CA 1
ATOM 1246 C C . MET B 1 46 ? -3.844 -8.094 -7.691 1 91.75 46 MET B C 1
ATOM 1248 O O . MET B 1 46 ? -3.385 -7.035 -7.27 1 91.75 46 MET B O 1
ATOM 1252 N N . THR B 1 47 ? -4.941 -8.141 -8.367 1 91.62 47 THR B N 1
ATOM 1253 C CA . THR B 1 47 ? -5.75 -6.953 -8.617 1 91.62 47 THR B CA 1
ATOM 1254 C C . THR B 1 47 ? -6.234 -6.344 -7.301 1 91.62 47 THR B C 1
ATOM 1256 O O . THR B 1 47 ? -6.234 -5.121 -7.137 1 91.62 47 THR B O 1
ATOM 1259 N N . ALA B 1 48 ? -6.543 -7.238 -6.41 1 90.69 48 ALA B N 1
ATOM 1260 C CA . ALA B 1 48 ? -6.984 -6.77 -5.098 1 90.69 48 ALA B CA 1
ATOM 1261 C C . ALA B 1 48 ? -5.832 -6.129 -4.332 1 90.69 48 ALA B C 1
ATOM 1263 O O . ALA B 1 48 ? -6.012 -5.102 -3.672 1 90.69 48 ALA B O 1
ATOM 1264 N N . LEU B 1 49 ? -4.66 -6.684 -4.387 1 92 49 LEU B N 1
ATOM 1265 C CA . LEU B 1 49 ? -3.471 -6.109 -3.766 1 92 49 LEU B CA 1
ATOM 1266 C C . LEU B 1 49 ? -3.17 -4.73 -4.34 1 92 49 LEU B C 1
ATOM 1268 O O . LEU B 1 49 ? -2.959 -3.773 -3.59 1 92 49 LEU B O 1
ATOM 1272 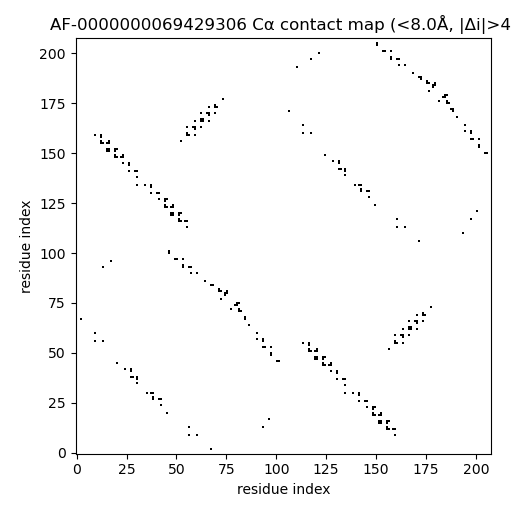N N . SER B 1 50 ? -3.205 -4.691 -5.617 1 91.38 50 SER B N 1
ATOM 1273 C CA . SER B 1 50 ? -2.902 -3.439 -6.305 1 91.38 50 SER B CA 1
ATOM 1274 C C . SER B 1 50 ? -3.928 -2.361 -5.969 1 91.38 50 SER B C 1
ATOM 1276 O O . SER B 1 50 ? -3.572 -1.199 -5.77 1 91.38 50 SER B O 1
ATOM 1278 N N . ALA B 1 51 ? -5.137 -2.732 -5.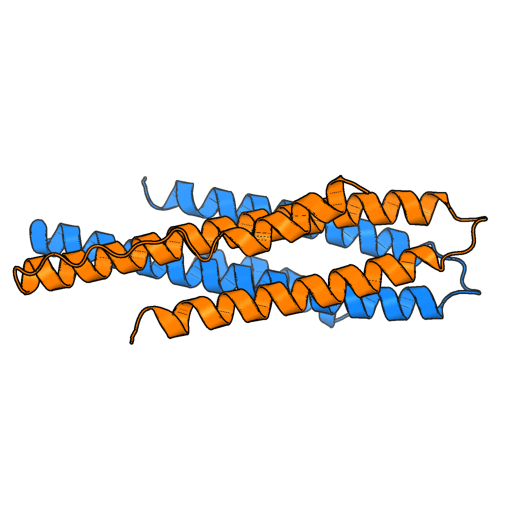844 1 88.94 51 ALA B N 1
ATOM 1279 C CA . ALA B 1 51 ? -6.199 -1.783 -5.527 1 88.94 51 ALA B CA 1
ATOM 1280 C C . ALA B 1 51 ? -6.023 -1.211 -4.125 1 88.94 51 ALA B C 1
ATOM 1282 O O . ALA B 1 51 ? -6.148 -0.001 -3.92 1 88.94 51 ALA B O 1
ATOM 1283 N N . ALA B 1 52 ? -5.703 -2.078 -3.248 1 90.44 52 ALA B N 1
ATOM 1284 C CA . ALA B 1 52 ? -5.5 -1.635 -1.871 1 90.44 52 ALA B CA 1
ATOM 1285 C C . ALA B 1 52 ? -4.27 -0.734 -1.763 1 90.44 52 ALA B C 1
ATOM 1287 O O . ALA B 1 52 ? -4.301 0.286 -1.07 1 90.44 52 ALA B O 1
ATOM 1288 N N . PHE B 1 53 ? -3.223 -1.05 -2.445 1 92.25 53 PHE B N 1
ATOM 1289 C CA . PHE B 1 53 ? -2.012 -0.237 -2.432 1 92.25 53 PHE B CA 1
ATOM 1290 C C . PHE B 1 53 ? -2.266 1.124 -3.068 1 92.25 53 PHE B C 1
ATOM 1292 O O . PHE B 1 53 ? -1.867 2.154 -2.521 1 92.25 53 PHE B O 1
ATOM 1299 N N . ALA B 1 54 ? -2.939 1.146 -4.168 1 90.12 54 ALA B N 1
ATOM 1300 C CA . ALA B 1 54 ? -3.24 2.387 -4.879 1 90.12 54 ALA B CA 1
ATOM 1301 C C . ALA B 1 54 ? -4.105 3.311 -4.023 1 90.12 54 ALA B C 1
ATOM 1303 O O . ALA B 1 54 ? -3.881 4.523 -3.984 1 90.12 54 ALA B O 1
ATOM 1304 N N . GLN B 1 55 ? -5.055 2.705 -3.406 1 86.69 55 GLN B N 1
ATOM 1305 C CA . GLN B 1 55 ? -5.926 3.496 -2.543 1 86.69 55 GLN B CA 1
ATOM 1306 C C . GLN B 1 55 ? -5.148 4.094 -1.374 1 86.69 55 GLN B C 1
ATOM 1308 O O . GLN B 1 55 ? -5.332 5.262 -1.029 1 86.69 55 GLN B O 1
ATOM 1313 N N . LEU B 1 56 ? -4.281 3.311 -0.774 1 89.44 56 LEU B N 1
ATOM 1314 C CA . LEU B 1 56 ? -3.439 3.805 0.311 1 89.44 56 LEU B CA 1
ATOM 1315 C C . LEU B 1 56 ? -2.508 4.906 -0.181 1 89.44 56 LEU B C 1
ATOM 1317 O O . LEU B 1 56 ? -2.318 5.914 0.501 1 89.44 56 LEU B O 1
ATOM 1321 N N . TRP B 1 57 ? -1.95 4.66 -1.343 1 87.69 57 TRP B N 1
ATOM 1322 C CA . TRP B 1 57 ? -1.063 5.645 -1.955 1 87.69 57 TRP B CA 1
ATOM 1323 C C . TRP B 1 57 ? -1.782 6.973 -2.158 1 87.69 57 TRP B C 1
ATOM 1325 O O . TRP B 1 57 ? -1.27 8.031 -1.778 1 87.69 57 TRP B O 1
ATOM 1335 N N . HIS B 1 58 ? -2.975 6.973 -2.678 1 83.88 58 HIS B N 1
ATOM 1336 C CA . HIS B 1 58 ? -3.742 8.188 -2.936 1 83.88 58 HIS B CA 1
ATOM 1337 C C . HIS B 1 58 ? -4.113 8.891 -1.634 1 83.88 58 HIS B C 1
ATOM 1339 O O . HIS B 1 58 ? -4.059 10.117 -1.549 1 83.88 58 HIS B O 1
ATOM 1345 N N . LYS B 1 59 ? -4.492 8.109 -0.705 1 83.44 59 LYS B N 1
ATOM 1346 C CA . LYS B 1 59 ? -4.832 8.688 0.593 1 83.44 59 LYS B CA 1
ATOM 1347 C C . LYS B 1 59 ? -3.611 9.328 1.248 1 83.44 59 LYS B C 1
ATOM 1349 O O . LYS B 1 59 ? -3.697 10.43 1.79 1 83.44 59 LYS B O 1
ATOM 1354 N N . ALA B 1 60 ? -2.494 8.625 1.226 1 85.19 60 ALA B N 1
ATOM 1355 C CA . ALA B 1 60 ? -1.256 9.164 1.781 1 85.19 60 ALA B CA 1
ATOM 1356 C C . ALA B 1 60 ? -0.878 10.477 1.102 1 85.19 60 ALA B C 1
ATOM 1358 O O . ALA B 1 60 ? -0.492 11.438 1.768 1 85.19 60 ALA B O 1
ATOM 1359 N N . GLN B 1 61 ? -1.031 10.422 -0.15 1 81.31 61 GLN B N 1
ATOM 1360 C CA . GLN B 1 61 ? -0.739 11.617 -0.926 1 81.31 61 GLN B CA 1
ATOM 1361 C C . GLN B 1 61 ? -1.648 12.773 -0.517 1 81.31 61 GLN B C 1
ATOM 1363 O O . GLN B 1 61 ? -1.187 13.906 -0.345 1 81.31 61 GLN B O 1
ATOM 1368 N N . THR B 1 62 ? -2.936 12.594 -0.41 1 83.75 62 THR B N 1
ATOM 1369 C CA . THR B 1 62 ? -3.924 13.594 -0.03 1 83.75 62 THR B CA 1
ATOM 1370 C C . THR B 1 62 ? -3.627 14.148 1.362 1 83.75 62 THR B C 1
ATOM 1372 O O . THR B 1 62 ? -3.652 15.359 1.573 1 83.75 62 THR B O 1
ATOM 1375 N N . ILE B 1 63 ? -3.281 13.242 2.277 1 82.81 63 ILE B N 1
ATOM 1376 C CA . ILE B 1 63 ? -2.996 13.641 3.65 1 82.81 63 ILE B CA 1
ATOM 1377 C C . ILE B 1 63 ? -1.717 14.477 3.689 1 82.81 63 ILE B C 1
ATOM 1379 O O . ILE B 1 63 ? -1.637 15.469 4.418 1 82.81 63 ILE B O 1
ATOM 1383 N N . PHE B 1 64 ? -0.764 14.078 2.979 1 81.44 64 PHE B N 1
ATOM 1384 C CA . PHE B 1 64 ? 0.491 14.82 2.908 1 81.44 64 PHE B CA 1
ATOM 1385 C C . PHE B 1 64 ? 0.26 16.234 2.381 1 81.44 64 PHE B C 1
ATOM 1387 O O . PHE B 1 64 ? 0.768 17.203 2.945 1 81.44 64 PHE B O 1
ATOM 1394 N N . GLN B 1 65 ? -0.486 16.328 1.332 1 80.44 65 GLN B N 1
ATOM 1395 C CA . GLN B 1 65 ? -0.788 17.625 0.757 1 80.44 65 GLN B CA 1
ATOM 1396 C C . GLN B 1 65 ? -1.541 18.516 1.753 1 80.44 65 GLN B C 1
ATOM 1398 O O . GLN B 1 65 ? -1.303 19.719 1.829 1 80.44 65 GLN B O 1
ATOM 1403 N N . TYR B 1 66 ? -2.439 17.953 2.404 1 82.31 66 TYR B N 1
ATOM 1404 C CA . TYR B 1 66 ? -3.168 18.672 3.439 1 82.31 66 TYR B CA 1
ATOM 1405 C C . TYR B 1 66 ? -2.223 19.172 4.523 1 82.31 66 TYR B C 1
ATOM 1407 O O . TYR B 1 66 ? -2.357 20.297 5 1 82.31 66 TYR B O 1
ATOM 1415 N N . ASN B 1 67 ? -1.29 18.359 4.91 1 79.12 67 ASN B N 1
ATOM 1416 C CA . ASN B 1 67 ? -0.282 18.75 5.891 1 79.12 67 ASN B CA 1
ATOM 1417 C C . ASN B 1 67 ? 0.513 19.953 5.422 1 79.12 67 ASN B C 1
ATOM 1419 O O . ASN B 1 67 ? 0.798 20.859 6.211 1 79.12 67 ASN B O 1
ATOM 1423 N N . VAL B 1 68 ? 0.901 19.938 4.242 1 77.5 68 VAL B N 1
ATOM 1424 C CA . VAL B 1 68 ? 1.648 21.047 3.67 1 77.5 68 VAL B CA 1
ATOM 1425 C C . VAL B 1 68 ? 0.814 22.328 3.748 1 77.5 68 VAL B C 1
ATOM 1427 O O . VAL B 1 68 ? 1.324 23.375 4.117 1 77.5 68 VAL B O 1
ATOM 1430 N N . LYS B 1 69 ? -0.409 22.203 3.43 1 78.44 69 LYS B N 1
ATOM 1431 C CA . LYS B 1 69 ? -1.312 23.344 3.506 1 78.44 69 LYS B CA 1
ATOM 1432 C C . LYS B 1 69 ? -1.434 23.859 4.938 1 78.44 69 LYS B C 1
ATOM 1434 O O . LYS B 1 69 ? -1.435 25.078 5.172 1 78.44 69 LYS B O 1
ATOM 1439 N N . LEU B 1 70 ? -1.516 22.953 5.871 1 77.12 70 LEU B N 1
ATOM 1440 C CA . LEU B 1 70 ? -1.615 23.344 7.277 1 77.12 70 LEU B CA 1
ATOM 1441 C C . LEU B 1 70 ? -0.343 24.047 7.742 1 77.12 70 LEU B C 1
ATOM 1443 O O . LEU B 1 70 ? -0.406 25.047 8.453 1 77.12 70 LEU B O 1
ATOM 1447 N N . GLU B 1 71 ? 0.689 23.5 7.371 1 76.06 71 GLU B N 1
ATOM 1448 C CA . GLU B 1 71 ? 1.97 24.078 7.758 1 76.06 71 GLU B CA 1
ATOM 1449 C C . GLU B 1 71 ? 2.123 25.5 7.195 1 76.06 71 GLU B C 1
ATOM 1451 O O . GLU B 1 71 ? 2.625 26.391 7.879 1 76.06 71 GLU B O 1
ATOM 1456 N N . VAL B 1 72 ? 1.729 25.656 6.004 1 76.81 72 VAL B N 1
ATOM 1457 C CA . VAL B 1 72 ? 1.788 26.969 5.379 1 76.81 72 VAL B CA 1
ATOM 1458 C C . VAL B 1 72 ? 0.85 27.938 6.105 1 76.81 72 VAL B C 1
ATOM 1460 O O . VAL B 1 72 ? 1.198 29.094 6.34 1 76.81 72 VAL B O 1
ATOM 1463 N N . SER B 1 73 ? -0.277 27.469 6.504 1 74.75 73 SER B N 1
ATOM 1464 C CA . SER B 1 73 ? -1.254 28.281 7.211 1 74.75 73 SER B CA 1
ATOM 1465 C C . SER B 1 73 ? -0.733 28.719 8.578 1 74.75 73 SER B C 1
ATOM 1467 O O . SER B 1 73 ? -0.995 29.828 9.023 1 74.75 73 SER B O 1
ATOM 1469 N N . ILE B 1 74 ? -0.121 27.844 9.18 1 72.69 74 ILE B N 1
ATOM 1470 C CA . ILE B 1 74 ? 0.435 28.141 10.5 1 72.69 74 ILE B CA 1
ATOM 1471 C C . ILE B 1 74 ? 1.563 29.156 10.359 1 72.69 74 ILE B C 1
ATOM 1473 O O . ILE B 1 74 ? 1.669 30.094 11.164 1 72.69 74 ILE B O 1
ATOM 1477 N N . GLN B 1 75 ? 2.348 28.938 9.422 1 69.69 75 GLN B N 1
ATOM 1478 C CA . GLN B 1 75 ? 3.463 29.859 9.211 1 69.69 75 GLN B CA 1
ATOM 1479 C C . GLN B 1 75 ? 2.963 31.266 8.875 1 69.69 75 GLN B C 1
ATOM 1481 O O . GLN B 1 75 ? 3.521 32.25 9.352 1 69.69 75 GLN B O 1
ATOM 1486 N N . PHE B 1 76 ? 1.909 31.312 8.094 1 64.06 76 PHE B N 1
ATOM 1487 C CA . PHE B 1 76 ? 1.356 32.594 7.691 1 64.06 76 PHE B CA 1
ATOM 1488 C C . PHE B 1 76 ? 0.612 33.25 8.852 1 64.06 76 PHE B C 1
ATOM 1490 O O . PHE B 1 76 ? 0.652 34.469 9.008 1 64.06 76 PHE B O 1
ATOM 1497 N N . SER B 1 77 ? -0.231 32.469 9.375 1 61.06 77 SER B N 1
ATOM 1498 C CA . SER B 1 77 ? -0.891 33.031 10.547 1 61.06 77 SER B CA 1
ATOM 1499 C C . SER B 1 77 ? 0.123 33.656 11.508 1 61.06 77 SER B C 1
ATOM 1501 O O . SER B 1 77 ? -0.149 34.656 12.141 1 61.06 77 SER B O 1
ATOM 1503 N N . CYS B 1 78 ? 1.17 32.938 11.227 1 56.19 78 CYS B N 1
ATOM 1504 C CA . CYS B 1 78 ? 2.215 33.5 12.078 1 56.19 78 CYS B CA 1
ATOM 1505 C C . CYS B 1 78 ? 2.953 34.625 11.383 1 56.19 78 CYS B C 1
ATOM 1507 O O . CYS B 1 78 ? 3.309 35.625 12.016 1 56.19 78 CYS B O 1
ATOM 1509 N N . SER B 1 79 ? 3.227 34.344 9.977 1 56.31 79 SER B N 1
ATOM 1510 C CA . SER B 1 79 ? 4.051 35.344 9.289 1 56.31 79 SER B CA 1
ATOM 1511 C C . SER B 1 79 ? 3.195 36.281 8.438 1 56.31 79 SER B C 1
ATOM 1513 O O . SER B 1 79 ? 3.656 37.344 8.023 1 56.31 79 SER B O 1
ATOM 1515 N N . GLY B 1 80 ? 1.849 36.312 8.242 1 56.94 80 GLY B N 1
ATOM 1516 C CA . GLY B 1 80 ? 0.982 37.094 7.391 1 56.94 80 GLY B CA 1
ATOM 1517 C C . GLY B 1 80 ? 1.091 36.719 5.922 1 56.94 80 GLY B C 1
ATOM 1518 O O . GLY B 1 80 ? 0.615 37.469 5.059 1 56.94 80 GLY B O 1
ATOM 1519 N N . ASN B 1 81 ? 1.879 35.75 5.285 1 49.41 81 ASN B N 1
ATOM 1520 C CA . ASN B 1 81 ? 2.121 35.5 3.869 1 49.41 81 ASN B CA 1
ATOM 1521 C C . ASN B 1 81 ? 1.396 34.25 3.383 1 49.41 81 ASN B C 1
ATOM 1523 O O . ASN B 1 81 ? 1.183 33.312 4.152 1 49.41 81 ASN B O 1
ATOM 1527 N N . TYR B 1 82 ? 0.493 34.281 2.158 1 45.34 82 TYR B N 1
ATOM 1528 C CA . TYR B 1 82 ? -0.346 33.219 1.581 1 45.34 82 TYR B CA 1
ATOM 1529 C C . TYR B 1 82 ? 0.466 32.312 0.665 1 45.34 82 TYR B C 1
ATOM 1531 O O . TYR B 1 82 ? 1.21 32.812 -0.194 1 45.34 82 TYR B O 1
ATOM 1539 N N . ILE B 1 83 ? 0.978 31.172 0.913 1 46.09 83 ILE B N 1
ATOM 1540 C CA . ILE B 1 83 ? 1.603 30.25 -0.025 1 46.09 83 ILE B CA 1
ATOM 1541 C C . ILE B 1 83 ? 0.566 29.25 -0.533 1 46.09 83 ILE B C 1
ATOM 1543 O O . ILE B 1 83 ? -0.093 28.562 0.26 1 46.09 83 ILE B O 1
ATOM 1547 N N . TYR B 1 84 ? 0.086 29.297 -1.949 1 40.62 84 TYR B N 1
ATOM 1548 C CA . TYR B 1 84 ? -0.812 28.375 -2.652 1 40.62 84 TYR B CA 1
ATOM 1549 C C . TYR B 1 84 ? -0.064 27.141 -3.137 1 40.62 84 TYR B C 1
ATOM 1551 O O . TYR B 1 84 ? 0.918 27.25 -3.873 1 40.62 84 TYR B O 1
ATOM 1559 N N . PHE B 1 85 ? 0.07 26.047 -2.508 1 43.78 85 PHE B N 1
ATOM 1560 C CA . PHE B 1 85 ? 0.671 24.781 -2.916 1 43.78 85 PHE B CA 1
ATOM 1561 C C . PHE B 1 85 ? -0.246 24.031 -3.873 1 43.78 85 PHE B C 1
ATOM 1563 O O . PHE B 1 85 ? -1.432 23.844 -3.588 1 43.78 85 PHE B O 1
ATOM 1570 N N . ASN B 1 86 ? 0.084 23.875 -5.273 1 38.44 86 ASN B N 1
ATOM 1571 C CA . ASN B 1 86 ? -0.578 23.094 -6.301 1 38.44 86 ASN B CA 1
ATOM 1572 C C . ASN B 1 86 ? -0.34 21.594 -6.098 1 38.44 86 ASN B C 1
ATOM 1574 O O . ASN B 1 86 ? 0.787 21.109 -6.242 1 38.44 86 ASN B O 1
ATOM 1578 N N . TRP B 1 87 ? -0.989 20.75 -5.551 1 42.44 87 TRP B N 1
ATOM 1579 C CA . TRP B 1 87 ? -1.094 19.359 -5.148 1 42.44 87 TRP B CA 1
ATOM 1580 C C . TRP B 1 87 ? -1.264 18.453 -6.363 1 42.44 87 TRP B C 1
ATOM 1582 O O . TRP B 1 87 ? -0.81 17.312 -6.363 1 42.44 87 TRP B O 1
ATOM 1592 N N . TRP B 1 88 ? -1.71 18.781 -7.543 1 43.59 88 TRP B N 1
ATOM 1593 C CA . TRP B 1 88 ? -2.217 17.938 -8.609 1 43.59 88 TRP B CA 1
ATOM 1594 C C . TRP B 1 88 ? -1.078 17.188 -9.297 1 43.59 88 TRP B C 1
ATOM 1596 O O . TRP B 1 88 ? -1.281 16.094 -9.852 1 43.59 88 TRP B O 1
ATOM 1606 N N . ASP B 1 89 ? 0.027 17.406 -9.406 1 44.06 89 ASP B N 1
ATOM 1607 C CA . ASP B 1 89 ? 0.92 16.797 -10.383 1 44.06 89 ASP B CA 1
ATOM 1608 C C . ASP B 1 89 ? 1.303 15.383 -9.961 1 44.06 89 ASP B C 1
ATOM 1610 O O . ASP B 1 89 ? 1.704 14.562 -10.789 1 44.06 89 ASP B O 1
ATOM 1614 N N . LYS B 1 90 ? 1.411 15.094 -8.7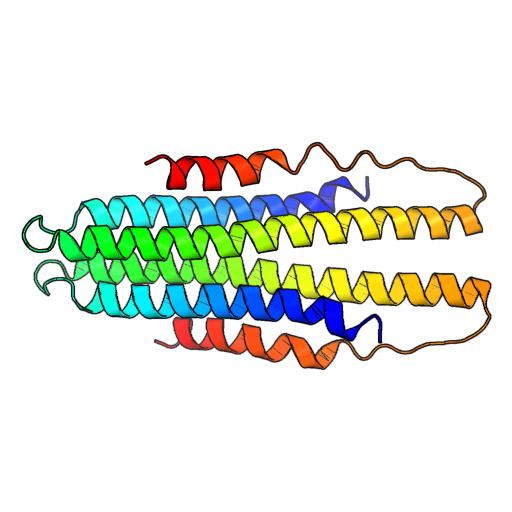89 1 42.81 90 LYS B N 1
ATOM 1615 C CA . LYS B 1 90 ? 2.037 13.82 -8.469 1 42.81 90 LYS B CA 1
ATOM 1616 C C . LYS B 1 90 ? 1.004 12.695 -8.438 1 42.81 90 LYS B C 1
ATOM 1618 O O . LYS B 1 90 ? 1.349 11.531 -8.211 1 42.81 90 LYS B O 1
ATOM 1623 N N . PHE B 1 91 ? -0.275 12.867 -8.57 1 45.22 91 PHE B N 1
ATOM 1624 C CA . PHE B 1 91 ? -1.302 11.836 -8.5 1 45.22 91 PHE B CA 1
ATOM 1625 C C . PHE B 1 91 ? -1.271 10.953 -9.742 1 45.22 91 PHE B C 1
ATOM 1627 O O . PHE B 1 91 ? -1.627 9.773 -9.688 1 45.22 91 PHE B O 1
ATOM 1634 N N . SER B 1 92 ? -0.673 11.289 -10.812 1 43.22 92 SER B N 1
ATOM 1635 C CA . SER B 1 92 ? -0.91 10.625 -12.086 1 43.22 92 SER B CA 1
ATOM 1636 C C . SER B 1 92 ? -0.246 9.25 -12.117 1 43.22 92 SER B C 1
ATOM 1638 O O . SER B 1 92 ? -0.723 8.344 -12.805 1 43.22 92 SER B O 1
ATOM 1640 N N . LEU B 1 93 ? 0.744 9.109 -11.523 1 43.31 93 LEU B N 1
ATOM 1641 C CA . LEU B 1 93 ? 1.406 7.848 -11.828 1 43.31 93 LEU B CA 1
ATOM 1642 C C . LEU B 1 93 ? 0.631 6.672 -11.25 1 43.31 93 LEU B C 1
ATOM 1644 O O . LEU B 1 93 ? 0.578 5.598 -11.852 1 43.31 93 LEU B O 1
ATOM 1648 N N . PHE B 1 94 ? 0.128 6.867 -10.172 1 49.06 94 PHE B N 1
ATOM 1649 C CA . PHE B 1 94 ? -0.538 5.734 -9.539 1 49.06 94 PHE B CA 1
ATOM 1650 C C . PHE B 1 94 ? -1.715 5.262 -10.383 1 49.06 94 PHE B C 1
ATOM 1652 O O . PHE B 1 94 ? -1.923 4.059 -10.555 1 49.06 94 PHE B O 1
ATOM 1659 N N . PHE B 1 95 ? -2.453 6.129 -11.008 1 49.41 95 PHE B N 1
ATOM 1660 C CA . PHE B 1 95 ? -3.6 5.715 -11.805 1 49.41 95 PHE B CA 1
ATOM 1661 C C . PHE B 1 95 ? -3.162 4.828 -12.969 1 49.41 95 PHE B C 1
ATOM 1663 O O . PHE B 1 95 ? -3.877 3.902 -13.352 1 49.41 95 PHE B O 1
ATOM 1670 N N . PHE B 1 96 ? -2.021 5.078 -13.297 1 46.75 96 PHE B N 1
ATOM 1671 C CA . PHE B 1 96 ? -1.606 4.27 -14.43 1 46.75 96 PHE B CA 1
ATOM 1672 C C . PHE B 1 96 ? -1.495 2.801 -14.047 1 46.75 96 PHE B C 1
ATOM 1674 O O . PHE B 1 96 ? -1.895 1.918 -14.805 1 46.75 96 PHE B O 1
ATOM 1681 N N . ILE B 1 97 ? -1.045 2.549 -12.992 1 45.97 97 ILE B N 1
ATOM 1682 C CA . ILE B 1 97 ? -0.805 1.16 -12.617 1 45.97 97 ILE B CA 1
ATOM 1683 C C . ILE B 1 97 ? -2.137 0.431 -12.461 1 45.97 97 ILE B C 1
ATOM 1685 O O . ILE B 1 97 ? -2.305 -0.683 -12.961 1 45.97 97 ILE B O 1
ATOM 1689 N N . ILE B 1 98 ? -3.113 1.07 -11.789 1 45.38 98 ILE B N 1
ATOM 1690 C CA . ILE B 1 98 ? -4.391 0.386 -11.625 1 45.38 98 ILE B CA 1
ATOM 1691 C C . ILE B 1 98 ? -5.039 0.173 -12.992 1 45.38 98 ILE B C 1
ATOM 1693 O O . ILE B 1 98 ? -5.594 -0.895 -13.258 1 45.38 98 ILE B O 1
ATOM 1697 N N . TYR B 1 99 ? -4.996 1.197 -13.742 1 44.72 99 TYR B N 1
ATOM 1698 C CA . TYR B 1 99 ? -5.629 1.072 -15.055 1 44.72 99 TYR B CA 1
ATOM 1699 C C . TYR B 1 99 ? -5 -0.064 -15.852 1 44.72 99 TYR B C 1
ATOM 1701 O O . TYR B 1 99 ? -5.699 -0.783 -16.578 1 44.72 99 TYR B O 1
ATOM 1709 N N . SER B 1 100 ? -3.793 -0.13 -15.758 1 43.22 100 SER B N 1
ATOM 1710 C CA . SER B 1 100 ? -3.17 -1.173 -16.562 1 43.22 100 SER B CA 1
ATOM 1711 C C . SER B 1 100 ? -3.572 -2.562 -16.078 1 43.22 100 SER B C 1
ATOM 1713 O O . SER B 1 100 ? -3.688 -3.494 -16.875 1 43.22 100 SER B O 1
ATOM 1715 N N . ILE B 1 101 ? -3.658 -2.779 -14.961 1 41.88 101 ILE B N 1
ATOM 1716 C CA . ILE B 1 101 ? -3.988 -4.109 -14.461 1 41.88 101 ILE B CA 1
ATOM 1717 C C . ILE B 1 101 ? -5.434 -4.453 -14.82 1 41.88 101 ILE B C 1
ATOM 1719 O O . ILE B 1 101 ? -5.742 -5.602 -15.141 1 41.88 101 ILE B O 1
ATOM 1723 N N . THR B 1 102 ? -6.254 -3.469 -14.594 1 38.5 102 THR B N 1
ATOM 1724 C CA . THR B 1 102 ? -7.652 -3.803 -14.852 1 38.5 102 THR B CA 1
ATOM 1725 C C . THR B 1 102 ? -7.91 -3.947 -16.344 1 38.5 102 THR B C 1
ATOM 1727 O O . THR B 1 102 ? -8.93 -4.508 -16.766 1 38.5 102 THR B O 1
ATOM 1730 N N . ASN B 1 103 ? -7.293 -3.365 -17.062 1 38.78 103 ASN B N 1
ATOM 1731 C CA . ASN B 1 103 ? -7.574 -3.486 -18.484 1 38.78 103 ASN B CA 1
ATOM 1732 C C . ASN B 1 103 ? -6.852 -4.68 -19.094 1 38.78 103 ASN B C 1
ATOM 1734 O O . ASN B 1 103 ? -6.867 -4.863 -20.312 1 38.78 103 ASN B O 1
ATOM 1738 N N . PHE B 1 104 ? -6.223 -5.504 -18.328 1 35.69 104 PHE B N 1
ATOM 1739 C CA . PHE B 1 104 ? -5.832 -6.734 -19.016 1 35.69 104 PHE B CA 1
ATOM 1740 C C . PHE B 1 104 ? -6.758 -7.883 -18.625 1 35.69 104 PHE B C 1
ATOM 1742 O O . PHE B 1 104 ? -7.129 -8.023 -17.469 1 35.69 104 PHE B O 1
#

Secondary structure (DSSP, 8-state):
-HHHHHHHHHHHHHHHHHHHHHHHHHHHTTS-GGGHHHHHHHHHHHHHHHHHHHHHHHHHHHHHHHHHHHHHHHHHHHH--------GGGGHHHHHHHHHHHT-/-HHHHHHHHHHHHHHHHHHHHHHHHHHHTTS-GGGHHHHHHHHHHHHHHHHHHHHHHHHHHHHHHHHHHHHHHHHHHHH--------GGGSHHHHHHHHHHHT-

Organism: NCBI:txid2607531

pLDDT: mean 74.03, std 20.87, range [35.41, 95.5]

Foldseek 3Di:
DVLPVVCVVLVVVVVVVLVVLVVVLVVLVPPDVVVVVSSVVVLVVSLVVLVVSLVVSVVVLVVSVVVVCVVQVVVCVVVVDDDDDPSPPPSPPSVVSSVVSVVD/DVLPVVCVVLVVVVVVVLVVLVVVLVVLVPPDVVVVVSSVVVLVVSLVVLVVSLVVSVVVLVVSVVVVCVVQVVVCVVVVDDDDDDSPDPSPPSVVSSVVSVVD

Solvent-accessible surface area (backbone atoms only — not comparable to full-atom values): 11631 Å² total; per-residue (Å²): 125,76,73,62,62,65,52,48,59,56,50,52,38,49,50,51,28,50,51,26,48,53,54,38,54,56,50,44,68,65,51,56,74,93,49,42,66,56,38,55,53,42,51,53,29,47,51,45,37,50,50,30,48,48,52,50,49,51,50,34,51,52,49,48,48,51,38,53,52,50,52,41,48,53,48,11,76,66,66,77,56,91,76,89,82,86,70,70,78,72,59,56,64,58,55,49,57,55,51,55,58,69,73,100,124,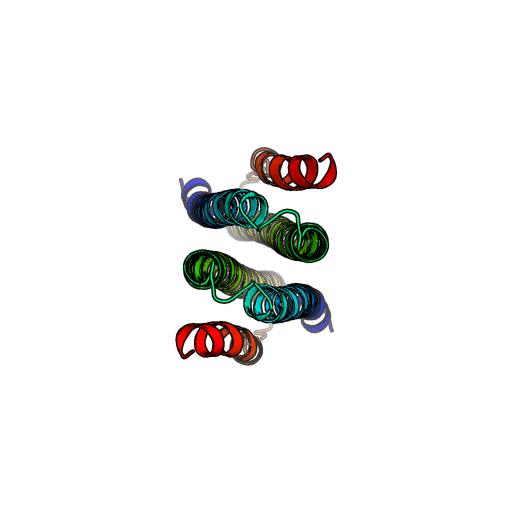75,74,62,62,65,51,48,59,56,50,52,39,50,50,52,28,50,51,26,50,53,54,38,54,57,52,44,68,66,53,56,74,93,48,43,66,56,36,56,53,44,54,53,28,46,51,44,35,50,49,30,47,47,52,49,49,53,50,35,50,53,50,48,48,50,36,52,52,49,53,41,48,52,48,12,77,67,68,78,56,90,76,88,82,86,70,71,78,75,61,58,63,59,55,49,56,56,51,55,56,68,72,100

Radius of gyration: 20.17 Å; Cα contacts (8 Å, |Δi|>4): 161; chains: 2; bounding box: 28×67×44 Å

Sequence (208 aa):
MAANVSFRWLEILENDFDKAFVDLDLLLGEIDPEQYELTCDGRQKMTALSAAFAQLWHKAQTIFQYNVKLEVSIQFSCSGNYIYFNWWDKFSLFFFIIYSITNFMAANVSFRWLEILENDFDKAFVDLDLLLGEIDPEQYELTCDGRQKMTALSAAFAQLWHKAQTIFQYNVKLEVSIQFSCSGNYIYFNWWDKFSLFFFIIYSITNF